Protein AF-A0A0F4YMT0-F1 (afdb_monomer_lite)

Foldseek 3Di:
DDDDDDDDDDPVVVVVVVVVVVVVVVVVVVVVVVVVCCVVCVPPPPPDDDDPPDDPPPDPDDDPDDDDDDDDDDDDPPPVPPPDDDDDPPLCLDLDPSNVVCLPPVLAPPQGAWAWAQDPPNPDGTFTKGFVLQLQSLVLVVVSVVLSVCVVVVVVVVVPDDDDPPPPPCPCVPSSNVSRVSSRVSVVSSSVPRQWIGGWDFDADPVGHTPDTDYNGDDGHDPDDHHYDDPDDGRQGPVNRPD

Secondary structure (DSSP, 8-state):
----------HHHHHHHHHHHHHHHHHHHHHHHHHHHHHHS-------SS--S-----S-----PPPP---------------------HHHH--SHHHHHHHHHHSS-TT-S-EEE--SSTTSPPEEEEEHHHHHHHHHHHHHHHHHHHHHHHHTTSSS-----S-TT-GGGSHHHHHHHHHHHHHHHHHT---BEEPPEEEE-TTS-EEEEE-SS------SPPBPP----TT-BHHHHH-

Structure (mmCIF, N/CA/C/O backbone):
data_AF-A0A0F4YMT0-F1
#
_entry.id   AF-A0A0F4YMT0-F1
#
loop_
_atom_site.group_PDB
_atom_site.id
_atom_site.type_symbol
_atom_site.label_atom_id
_atom_site.label_alt_id
_atom_site.label_comp_id
_atom_site.label_asym_id
_atom_site.label_entity_id
_atom_site.label_seq_id
_atom_site.pdbx_PDB_ins_code
_atom_site.Cartn_x
_atom_site.Cartn_y
_atom_site.Cartn_z
_atom_site.occupancy
_atom_site.B_iso_or_equ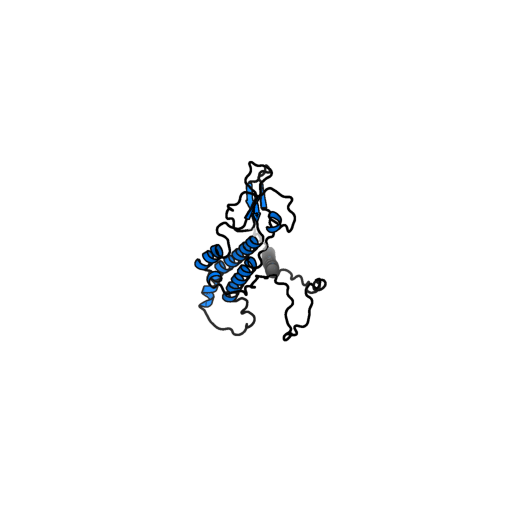iv
_atom_site.auth_seq_id
_atom_site.auth_comp_id
_atom_site.auth_asym_id
_atom_site.auth_atom_id
_atom_site.pdbx_PDB_model_num
ATOM 1 N N . MET A 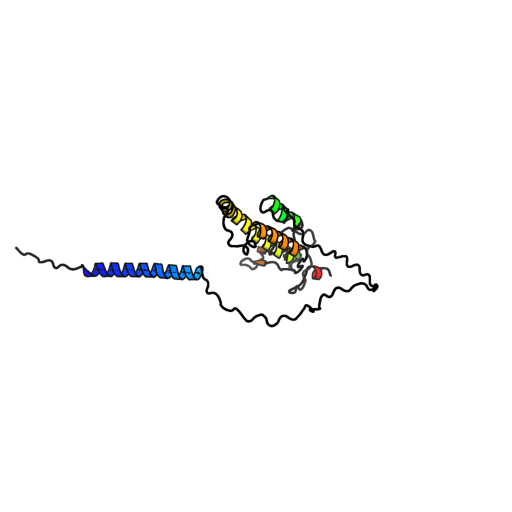1 1 ? -31.745 93.886 -8.194 1.00 42.41 1 MET A N 1
ATOM 2 C CA . MET A 1 1 ? -31.495 92.604 -7.500 1.00 42.41 1 MET A CA 1
ATOM 3 C C . MET A 1 1 ? -32.003 91.489 -8.396 1.00 42.41 1 MET A C 1
ATOM 5 O O . MET A 1 1 ? -33.195 91.445 -8.660 1.00 42.41 1 MET A O 1
ATOM 9 N N . VAL A 1 2 ? -31.100 90.682 -8.952 1.00 37.06 2 VAL A N 1
ATOM 10 C CA . VAL A 1 2 ? -31.424 89.566 -9.853 1.00 37.06 2 VAL A CA 1
ATOM 11 C C . VAL A 1 2 ? -31.508 88.307 -8.996 1.00 37.06 2 VAL A C 1
ATOM 13 O O . VAL A 1 2 ? -30.495 87.894 -8.442 1.00 37.06 2 VAL A O 1
ATOM 16 N N . ASN A 1 3 ? -32.699 87.723 -8.854 1.00 40.69 3 ASN A N 1
ATOM 17 C CA . ASN A 1 3 ? -32.876 86.442 -8.172 1.00 40.69 3 ASN A CA 1
ATOM 18 C C . ASN A 1 3 ? -32.934 85.322 -9.212 1.00 40.69 3 ASN A C 1
ATOM 20 O O . ASN A 1 3 ? -33.858 85.244 -10.018 1.00 40.69 3 ASN A O 1
ATOM 24 N N . PHE A 1 4 ? -31.907 84.476 -9.187 1.00 43.09 4 PHE A N 1
ATOM 25 C CA . PHE A 1 4 ? -31.783 83.270 -9.994 1.00 43.09 4 PHE A CA 1
ATOM 26 C C . PHE A 1 4 ? -32.723 82.193 -9.434 1.00 43.09 4 PHE A C 1
ATOM 28 O O . PHE A 1 4 ? -32.570 81.758 -8.292 1.00 43.09 4 PHE A O 1
ATOM 35 N N . VAL A 1 5 ? -33.695 81.755 -10.234 1.00 50.12 5 VAL A N 1
ATOM 36 C CA . VAL A 1 5 ? -34.516 80.575 -9.939 1.00 50.12 5 VAL A CA 1
ATOM 37 C C . VAL A 1 5 ? -33.665 79.335 -10.210 1.00 50.12 5 VAL A C 1
ATOM 39 O O . VAL A 1 5 ? -33.200 79.133 -11.330 1.00 50.12 5 VAL A O 1
ATOM 42 N N . ARG A 1 6 ? -33.436 78.504 -9.188 1.00 49.12 6 ARG A N 1
ATOM 43 C CA . ARG A 1 6 ? -32.741 77.218 -9.324 1.00 49.12 6 ARG A CA 1
ATOM 44 C C . ARG A 1 6 ? -33.780 76.105 -9.455 1.00 49.12 6 ARG A C 1
ATOM 46 O O . ARG A 1 6 ? -34.519 75.837 -8.514 1.00 49.12 6 ARG A O 1
ATOM 53 N N . SER A 1 7 ? -33.846 75.478 -10.627 1.00 54.69 7 SER A N 1
ATOM 54 C CA . SER A 1 7 ? -34.676 74.295 -10.886 1.00 54.69 7 SER A CA 1
ATOM 55 C C . SER A 1 7 ? -34.172 73.077 -10.093 1.00 54.69 7 SER A C 1
ATOM 57 O O . SER A 1 7 ? -32.957 72.867 -10.035 1.00 54.69 7 SER A O 1
ATOM 59 N N . PRO A 1 8 ? -35.053 72.234 -9.523 1.00 49.94 8 PRO A N 1
ATOM 60 C CA . PRO A 1 8 ? -34.644 70.971 -8.925 1.00 49.94 8 PRO A CA 1
ATOM 61 C C . PRO A 1 8 ? -34.479 69.907 -10.019 1.00 49.94 8 PRO A C 1
ATOM 63 O O . PRO A 1 8 ? -35.449 69.362 -10.537 1.00 49.94 8 PRO A O 1
ATOM 66 N N . ALA A 1 9 ? -33.231 69.597 -10.364 1.00 53.88 9 ALA A N 1
ATOM 67 C CA . ALA A 1 9 ? -32.868 68.366 -11.058 1.00 53.88 9 ALA A CA 1
ATOM 68 C C . ALA A 1 9 ? -32.304 67.369 -10.030 1.00 53.88 9 ALA A C 1
ATOM 70 O O . ALA A 1 9 ? -31.501 67.783 -9.196 1.00 53.88 9 ALA A O 1
ATOM 71 N N . SER A 1 10 ? -32.705 66.086 -10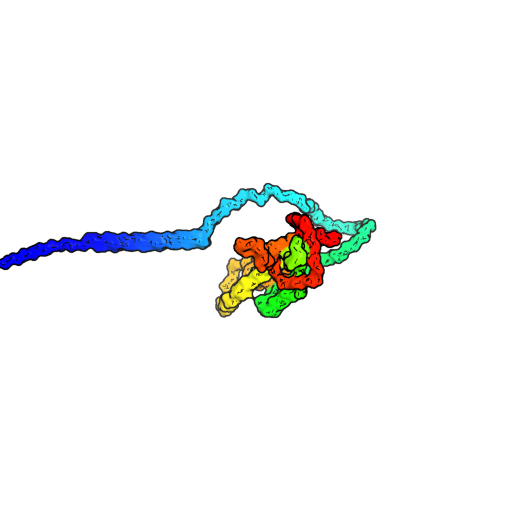.116 1.00 57.84 10 SER A N 1
ATOM 72 C CA . SER A 1 10 ? -31.949 64.866 -9.706 1.00 57.84 10 SER A CA 1
ATOM 73 C C . SER A 1 10 ? -32.645 63.789 -8.841 1.00 57.84 10 SER A C 1
ATOM 75 O O . SER A 1 10 ? -31.966 62.867 -8.400 1.00 57.84 10 SER A O 1
ATOM 77 N N . SER A 1 11 ? -33.971 63.768 -8.649 1.00 57.66 11 SER A N 1
ATOM 78 C CA . SER A 1 11 ? -34.599 62.662 -7.881 1.00 57.66 11 SER A CA 1
ATOM 79 C C . SER A 1 11 ? -34.723 61.332 -8.648 1.00 57.66 11 SER A C 1
ATOM 81 O O . SER A 1 11 ? -34.723 60.272 -8.029 1.00 57.66 11 SER A O 1
ATOM 83 N N . ALA A 1 12 ? -34.786 61.359 -9.984 1.00 55.91 12 ALA A N 1
ATOM 84 C CA . ALA A 1 12 ? -34.994 60.152 -10.792 1.00 55.91 12 ALA A CA 1
ATOM 85 C C . ALA A 1 12 ? -33.738 59.272 -10.933 1.00 55.91 12 ALA A C 1
ATOM 87 O O . ALA A 1 12 ? -33.854 58.059 -11.017 1.00 55.91 12 ALA A O 1
ATOM 88 N N . SER A 1 13 ? -32.532 59.848 -10.924 1.00 57.81 13 SER A N 1
ATOM 89 C CA . SER A 1 13 ? -31.294 59.065 -11.105 1.00 57.81 13 SER A CA 1
ATOM 90 C C . SER A 1 13 ? -31.016 58.138 -9.910 1.00 57.81 13 SER A C 1
ATOM 92 O O . SER A 1 13 ? -30.545 57.013 -10.065 1.00 57.81 13 SER A O 1
ATOM 94 N N . CYS A 1 14 ? -31.380 58.577 -8.701 1.00 56.28 14 CYS A N 1
ATOM 95 C CA . CYS A 1 14 ? -31.091 57.858 -7.461 1.00 56.28 14 CYS A CA 1
ATOM 96 C C . CYS A 1 14 ? -31.918 56.564 -7.309 1.00 56.28 14 CYS A C 1
ATOM 98 O O . CYS A 1 14 ? -31.420 55.558 -6.809 1.00 56.28 14 CYS A O 1
ATOM 100 N N . THR A 1 15 ? -33.162 56.544 -7.799 1.00 62.91 15 THR A N 1
ATOM 101 C CA . THR A 1 15 ? -34.034 55.361 -7.713 1.00 62.91 15 THR A CA 1
ATOM 102 C C . THR A 1 15 ? -33.633 54.265 -8.702 1.00 62.91 15 THR A C 1
ATOM 104 O O . THR A 1 15 ? -33.678 53.087 -8.355 1.00 62.91 15 THR A O 1
ATOM 107 N N . TRP A 1 16 ? -33.166 54.633 -9.898 1.00 69.75 16 TRP A N 1
ATOM 108 C CA . TRP A 1 16 ? -32.671 53.678 -10.896 1.00 69.75 16 TRP A CA 1
ATOM 109 C C . TRP A 1 16 ? -31.390 52.974 -10.449 1.00 69.75 16 TRP A C 1
ATOM 111 O O . TRP A 1 16 ? -31.270 51.763 -10.622 1.00 69.75 16 TRP A O 1
ATOM 121 N N . HIS A 1 17 ? -30.462 53.692 -9.812 1.00 72.75 17 HIS A N 1
ATOM 122 C CA . HIS A 1 17 ? -29.254 53.070 -9.267 1.00 72.75 17 HIS A CA 1
ATOM 123 C C . HIS A 1 17 ? -29.566 52.077 -8.141 1.00 72.75 17 HIS A C 1
ATOM 125 O O . HIS A 1 17 ? -29.009 50.982 -8.132 1.00 72.75 17 HIS A O 1
ATOM 131 N N . LEU A 1 18 ? -30.500 52.403 -7.241 1.00 73.56 18 LEU A N 1
ATOM 132 C CA . LEU A 1 18 ? -30.914 51.490 -6.169 1.00 73.56 18 LEU A CA 1
ATOM 133 C C . LEU A 1 18 ? -31.605 50.229 -6.712 1.00 73.56 18 LEU A C 1
ATOM 135 O O . LEU A 1 18 ? -31.327 49.127 -6.240 1.00 73.56 18 LEU A O 1
ATOM 139 N N . LEU A 1 19 ? -32.445 50.369 -7.742 1.00 76.06 19 LEU A N 1
ATOM 140 C CA . LEU A 1 19 ? -33.078 49.229 -8.406 1.00 76.06 19 LEU A CA 1
ATOM 141 C C . LEU A 1 19 ? -32.047 48.326 -9.092 1.00 76.06 19 LEU A C 1
ATOM 143 O O . LEU A 1 19 ? -32.076 47.115 -8.883 1.00 76.06 19 LEU A O 1
ATOM 147 N N . LEU A 1 20 ? -31.098 48.892 -9.840 1.00 79.94 20 LEU A N 1
ATOM 148 C CA . LEU A 1 20 ? -30.058 48.112 -10.520 1.00 79.94 20 LEU A CA 1
ATOM 149 C C . LEU A 1 20 ? -29.144 47.373 -9.534 1.00 79.94 20 LEU A C 1
ATOM 151 O O . LEU A 1 20 ? -28.824 46.208 -9.761 1.00 79.94 20 LEU A O 1
ATOM 155 N N . VAL A 1 21 ? -28.778 48.008 -8.417 1.00 83.25 21 VAL A N 1
ATOM 156 C CA . VAL A 1 21 ? -27.992 47.358 -7.356 1.00 83.25 21 VAL A CA 1
ATOM 157 C C . VAL A 1 21 ? -28.789 46.229 -6.700 1.00 83.25 21 VAL A C 1
ATOM 159 O O . VAL A 1 21 ? -28.241 45.150 -6.481 1.00 83.25 21 VAL A O 1
ATOM 162 N N . SER A 1 22 ? -30.087 46.430 -6.445 1.00 85.81 22 SER A N 1
ATOM 163 C CA . SER A 1 22 ? -30.943 45.390 -5.860 1.00 85.81 22 SER A CA 1
ATOM 164 C C . SER A 1 22 ? -31.098 44.173 -6.778 1.00 85.81 22 SER A C 1
ATOM 166 O O . SER A 1 22 ? -30.954 43.039 -6.328 1.00 85.81 22 SER A O 1
ATOM 168 N N . ILE A 1 23 ? -31.303 44.399 -8.080 1.00 90.88 23 ILE A N 1
ATOM 169 C CA . ILE A 1 23 ? -31.431 43.334 -9.078 1.00 90.88 23 ILE A CA 1
ATOM 170 C C . ILE A 1 23 ? -30.097 42.597 -9.224 1.00 90.88 23 ILE A C 1
ATOM 172 O O . ILE A 1 23 ? -30.079 41.369 -9.240 1.00 90.88 23 ILE A O 1
ATOM 176 N N . GLY A 1 24 ? -28.976 43.326 -9.258 1.00 90.00 24 GLY A N 1
ATOM 177 C CA . GLY A 1 24 ? -27.639 42.735 -9.297 1.00 90.00 24 GLY A CA 1
ATOM 178 C C . GLY A 1 24 ? -27.357 41.838 -8.089 1.00 90.00 24 GLY A C 1
ATOM 179 O O . GLY A 1 24 ? -26.895 40.713 -8.260 1.00 90.00 24 GLY A O 1
ATOM 180 N N . ALA A 1 25 ? -27.702 42.287 -6.879 1.00 91.06 25 ALA A N 1
ATOM 181 C CA . ALA A 1 25 ? -27.543 41.491 -5.663 1.00 91.06 25 ALA A CA 1
ATOM 182 C C . ALA A 1 25 ? -28.407 40.219 -5.683 1.00 91.06 25 ALA A C 1
ATOM 184 O O . ALA A 1 25 ? -27.923 39.144 -5.332 1.00 91.06 25 ALA A O 1
ATOM 185 N N . ILE A 1 26 ? -29.658 40.315 -6.149 1.00 93.50 26 ILE A N 1
ATOM 186 C CA . ILE A 1 26 ? -30.556 39.158 -6.278 1.00 93.50 26 ILE A CA 1
ATOM 187 C C . ILE A 1 26 ? -30.003 38.151 -7.293 1.00 93.50 26 ILE A C 1
ATOM 189 O O . ILE A 1 26 ? -29.984 36.958 -7.008 1.00 93.50 26 ILE A O 1
ATOM 193 N N . LEU A 1 27 ? -29.508 38.608 -8.447 1.00 93.06 27 LEU A N 1
ATOM 194 C CA . LEU A 1 27 ? -28.919 37.722 -9.455 1.00 93.06 27 LEU A CA 1
ATOM 195 C C . LEU A 1 27 ? -27.682 36.995 -8.920 1.00 93.06 27 LEU A C 1
ATOM 197 O O . LEU A 1 27 ? -27.545 35.792 -9.136 1.00 93.06 27 LEU A O 1
ATOM 201 N N . ILE A 1 28 ? -26.819 37.685 -8.169 1.00 94.12 28 ILE A N 1
ATOM 202 C CA . ILE A 1 28 ? -25.657 37.057 -7.529 1.00 94.12 28 ILE A CA 1
ATOM 203 C C . ILE A 1 28 ? -26.117 35.954 -6.570 1.00 94.12 28 ILE A C 1
ATOM 205 O O . ILE A 1 28 ? -25.648 34.830 -6.688 1.00 94.12 28 ILE A O 1
ATOM 209 N N . VAL A 1 29 ? -27.084 36.229 -5.690 1.00 94.81 29 VAL A N 1
ATOM 210 C CA . VAL A 1 29 ? -27.608 35.227 -4.745 1.00 94.81 29 VAL A CA 1
ATOM 211 C C . VAL A 1 29 ? -28.258 34.039 -5.464 1.00 94.81 29 VAL A C 1
ATOM 213 O O . VAL A 1 29 ? -28.031 32.893 -5.091 1.00 94.81 29 VAL A O 1
ATOM 216 N N . VAL A 1 30 ? -29.041 34.274 -6.518 1.00 94.00 30 VAL A N 1
ATOM 217 C CA . VAL A 1 30 ? -29.685 33.186 -7.273 1.00 94.00 30 VAL A CA 1
ATOM 218 C C . VAL A 1 30 ? -28.647 32.319 -7.985 1.00 94.00 30 VAL A C 1
ATOM 220 O O . VAL A 1 30 ? -28.748 31.095 -7.954 1.00 94.00 30 VAL A O 1
ATOM 223 N N . THR A 1 31 ? -27.626 32.929 -8.591 1.00 92.00 31 THR A N 1
ATOM 224 C CA . THR A 1 31 ? -26.559 32.177 -9.271 1.00 92.00 31 THR A CA 1
ATOM 225 C C . THR A 1 31 ? -25.679 31.398 -8.300 1.00 92.00 31 THR A C 1
ATOM 227 O O . THR A 1 31 ? -25.327 30.260 -8.599 1.00 92.00 31 THR A O 1
ATOM 230 N N . THR A 1 32 ? -25.362 31.942 -7.120 1.00 92.88 32 THR A N 1
ATOM 231 C CA . THR A 1 32 ? -24.608 31.195 -6.105 1.00 92.88 32 THR A CA 1
ATOM 232 C C . THR A 1 32 ? -25.417 30.033 -5.542 1.00 92.88 32 THR A C 1
ATOM 234 O O . THR A 1 32 ? -24.853 28.959 -5.352 1.00 92.88 32 THR A O 1
ATOM 237 N N . ILE A 1 33 ? -26.730 30.202 -5.345 1.00 92.50 33 ILE A N 1
ATOM 238 C CA . ILE A 1 33 ? -27.626 29.107 -4.951 1.00 92.50 33 ILE A CA 1
ATOM 239 C C . ILE A 1 33 ? -27.684 28.030 -6.044 1.00 92.50 33 ILE A C 1
ATOM 241 O O . ILE A 1 33 ? -27.526 26.859 -5.720 1.00 92.50 33 ILE A O 1
ATOM 245 N N . ASP A 1 34 ? -27.854 28.388 -7.322 1.00 87.06 34 ASP A N 1
ATOM 246 C CA . ASP A 1 34 ? -27.882 27.411 -8.427 1.00 87.06 34 ASP A CA 1
ATOM 247 C C . ASP A 1 34 ? -26.565 26.624 -8.525 1.00 87.06 34 ASP A C 1
ATOM 249 O O . ASP A 1 34 ? -26.579 25.399 -8.627 1.00 87.06 34 ASP A O 1
ATOM 253 N N . ILE A 1 35 ? -25.418 27.302 -8.410 1.00 87.06 35 ILE A N 1
ATOM 254 C CA . ILE A 1 35 ? -24.100 26.649 -8.386 1.00 87.06 35 ILE A CA 1
ATOM 255 C C . ILE A 1 35 ? -23.984 25.712 -7.178 1.00 87.06 35 ILE A C 1
ATOM 257 O O . ILE A 1 35 ? -23.568 24.567 -7.334 1.00 87.06 35 ILE A O 1
ATOM 261 N N . TYR A 1 36 ? -24.380 26.164 -5.987 1.00 88.00 36 TYR A N 1
ATOM 262 C CA . TYR A 1 36 ? -24.323 25.355 -4.769 1.00 88.00 36 TYR A CA 1
ATOM 263 C C . TYR A 1 36 ? -25.217 24.111 -4.868 1.00 88.00 36 TYR A C 1
ATOM 265 O O . TYR A 1 36 ? -24.788 23.011 -4.524 1.00 88.00 36 TYR A O 1
ATOM 273 N N . LEU A 1 37 ? -26.426 24.257 -5.419 1.00 82.81 37 LEU A N 1
ATOM 274 C CA . LEU A 1 37 ? -27.341 23.144 -5.661 1.00 82.81 37 LEU A CA 1
ATOM 275 C C . LEU A 1 37 ? -26.795 22.167 -6.706 1.00 82.81 37 LEU A C 1
ATOM 277 O O . LEU A 1 37 ? -26.943 20.970 -6.514 1.00 82.81 37 LEU A O 1
ATOM 281 N N . ARG A 1 38 ? -26.110 22.625 -7.760 1.00 79.00 38 ARG A N 1
ATOM 282 C CA . ARG A 1 38 ? -25.453 21.726 -8.732 1.00 79.00 38 ARG A CA 1
ATOM 283 C C . ARG A 1 38 ? -24.251 20.982 -8.152 1.00 79.00 38 ARG A C 1
ATOM 285 O O . ARG A 1 38 ? -23.970 19.869 -8.581 1.00 79.00 38 ARG A O 1
ATOM 292 N N . VAL A 1 39 ? -23.538 21.588 -7.203 1.00 78.62 39 VAL A N 1
ATOM 293 C CA . VAL A 1 39 ? -22.402 20.951 -6.516 1.00 78.62 39 VAL A CA 1
ATOM 294 C C . VAL A 1 39 ? -22.886 19.910 -5.504 1.00 78.62 39 VAL A C 1
ATOM 296 O O . VAL A 1 39 ? -22.308 18.831 -5.422 1.00 78.62 39 VAL A O 1
ATOM 299 N N . LEU A 1 40 ? -23.958 20.200 -4.758 1.00 75.50 40 LEU A N 1
ATOM 300 C CA . LEU A 1 40 ? -24.531 19.261 -3.785 1.00 75.50 40 LEU A CA 1
ATOM 301 C C . LEU A 1 40 ? -25.469 18.217 -4.402 1.00 75.50 40 LEU A C 1
ATOM 303 O O . LEU A 1 40 ? -25.669 17.150 -3.831 1.00 75.50 40 LEU A O 1
ATOM 307 N N . SER A 1 41 ? -26.079 18.527 -5.541 1.00 62.44 41 SER A N 1
ATOM 308 C CA . SER A 1 41 ? -26.907 17.621 -6.333 1.00 62.44 41 SER A CA 1
ATOM 309 C C . SER A 1 41 ? -26.316 17.542 -7.736 1.00 62.44 41 SER A C 1
ATOM 311 O O . SER A 1 41 ? -26.817 18.210 -8.649 1.00 62.44 41 SER A O 1
ATOM 313 N N . PRO A 1 42 ? -25.249 16.744 -7.939 1.00 61.25 42 PRO A N 1
ATOM 314 C CA . PRO A 1 42 ? -24.876 16.361 -9.291 1.00 61.25 42 PRO A CA 1
ATOM 315 C C . PRO A 1 42 ? -26.131 15.799 -9.977 1.00 61.25 42 PRO A C 1
ATOM 317 O O . PRO A 1 42 ? -26.901 15.084 -9.323 1.00 61.25 42 PRO A O 1
ATOM 320 N N . PRO A 1 43 ? -26.402 16.145 -11.250 1.00 54.59 43 PRO A N 1
ATOM 321 C CA . PRO A 1 43 ? -27.533 15.579 -11.962 1.00 54.59 43 PRO A CA 1
ATOM 322 C C . PRO A 1 43 ? -27.413 14.063 -11.879 1.00 54.59 43 PRO A C 1
ATOM 324 O O . PRO A 1 43 ? -26.470 13.475 -12.405 1.00 54.59 43 PRO A O 1
ATOM 327 N N . GLY A 1 44 ? -28.351 13.448 -11.158 1.00 46.66 44 GLY A N 1
ATOM 328 C CA . GLY A 1 44 ? -28.495 12.010 -11.144 1.00 46.66 44 GLY A CA 1
ATOM 329 C C . GLY A 1 44 ? -28.708 11.574 -12.582 1.00 46.66 44 GLY A C 1
ATOM 330 O O . GLY A 1 44 ? -29.765 11.838 -13.162 1.00 46.66 44 GLY A O 1
ATOM 331 N N . GLU A 1 45 ? -27.696 10.931 -13.161 1.00 38.69 45 GLU A N 1
ATOM 332 C CA . GLU A 1 45 ? -27.884 10.068 -14.313 1.00 38.69 45 GLU A CA 1
ATOM 333 C C . GLU A 1 45 ? -28.880 8.992 -13.892 1.00 38.69 45 GLU A C 1
ATOM 335 O O . GLU A 1 45 ? -28.562 7.962 -13.300 1.00 38.69 45 GLU A O 1
ATOM 340 N N . SER A 1 46 ? -30.139 9.277 -14.191 1.00 47.84 46 SER A N 1
ATOM 341 C CA . SER A 1 46 ? -31.214 8.310 -14.266 1.00 47.84 46 SER A CA 1
ATOM 342 C C . SER A 1 46 ? -30.974 7.438 -15.496 1.00 47.84 46 SER A C 1
ATOM 344 O O . SER A 1 46 ? -31.668 7.532 -16.496 1.00 47.84 46 SER A O 1
ATOM 346 N N . ASN A 1 47 ? -29.968 6.574 -15.395 1.00 38.69 47 ASN A N 1
ATOM 347 C CA . ASN A 1 47 ? -29.802 5.394 -16.231 1.00 38.69 47 ASN A CA 1
ATOM 348 C C . ASN A 1 47 ? -29.769 4.167 -15.316 1.00 38.69 47 ASN A C 1
ATOM 350 O O . ASN A 1 47 ? -28.798 3.416 -15.262 1.00 38.69 47 ASN A O 1
ATOM 354 N N . SER A 1 48 ? -30.848 3.957 -14.565 1.00 42.09 48 SER A N 1
ATOM 355 C CA . SER A 1 48 ? -31.153 2.620 -14.076 1.00 42.09 48 SER A CA 1
ATOM 356 C C . SER A 1 48 ? -31.863 1.849 -15.192 1.00 42.09 48 SER A C 1
ATOM 358 O O . SER A 1 48 ? -32.752 2.367 -15.861 1.00 42.09 48 SER A O 1
ATOM 360 N N . ILE A 1 49 ? -31.483 0.574 -15.330 1.00 43.97 49 ILE A N 1
ATOM 361 C CA . ILE A 1 49 ? -32.073 -0.458 -16.201 1.00 43.97 49 ILE A CA 1
ATOM 362 C C . ILE A 1 49 ? -31.504 -0.496 -17.634 1.00 43.97 49 ILE A C 1
ATOM 364 O O . ILE A 1 49 ? -32.174 -0.112 -18.582 1.00 43.97 49 ILE A O 1
ATOM 368 N N . ALA A 1 50 ? -30.304 -1.075 -17.800 1.00 38.34 50 ALA A N 1
ATOM 369 C CA . ALA A 1 50 ? -30.011 -2.052 -18.870 1.00 38.34 50 ALA A CA 1
ATOM 370 C C . ALA A 1 50 ? -28.575 -2.626 -18.808 1.00 38.34 50 ALA A C 1
ATOM 372 O O . ALA A 1 50 ? -27.886 -2.643 -19.817 1.00 38.34 50 ALA A O 1
ATOM 373 N N . MET A 1 51 ? -28.112 -3.161 -17.671 1.00 40.06 51 MET A N 1
ATOM 374 C CA . MET A 1 51 ? -26.949 -4.074 -17.657 1.00 40.06 51 MET A CA 1
ATOM 375 C C . MET A 1 51 ? -27.154 -5.229 -16.670 1.00 40.06 51 MET A C 1
ATOM 377 O O . MET A 1 51 ? -26.379 -5.457 -15.756 1.00 40.06 51 MET A O 1
ATOM 381 N N . ALA A 1 52 ? -28.234 -5.984 -16.876 1.00 37.41 52 ALA A N 1
ATOM 382 C CA . ALA A 1 52 ? -28.432 -7.312 -16.281 1.00 37.41 52 ALA A CA 1
ATOM 383 C C . ALA A 1 52 ? -28.694 -8.365 -17.370 1.00 37.41 52 ALA A C 1
ATOM 385 O O . ALA A 1 52 ? -29.485 -9.293 -17.209 1.00 37.41 52 ALA A O 1
ATOM 386 N N . LYS A 1 53 ? -28.063 -8.199 -18.535 1.00 42.88 53 LYS A N 1
ATOM 387 C CA . LYS A 1 53 ? -28.152 -9.168 -19.625 1.00 42.88 53 LYS A CA 1
ATOM 388 C C . LYS A 1 53 ? -26.821 -9.213 -20.351 1.00 42.88 53 LYS A C 1
ATOM 390 O O . LYS A 1 53 ? -26.629 -8.512 -21.335 1.00 42.88 53 LYS A O 1
ATOM 395 N N . THR A 1 54 ? -25.885 -9.960 -19.769 1.00 41.75 54 THR A N 1
ATOM 396 C CA . THR A 1 54 ? -24.999 -10.961 -20.401 1.00 41.75 54 THR A CA 1
ATOM 397 C C . THR A 1 54 ? -23.840 -11.229 -19.435 1.00 41.75 54 THR A C 1
ATOM 399 O O . THR A 1 54 ? -22.714 -10.810 -19.661 1.00 41.75 54 THR A O 1
ATOM 402 N N . MET A 1 55 ? -24.122 -11.910 -18.321 1.00 36.94 55 MET A N 1
ATOM 403 C CA . MET A 1 55 ? -23.083 -12.665 -17.619 1.00 36.94 55 MET A CA 1
ATOM 404 C C . MET A 1 55 ? -23.129 -14.099 -18.158 1.00 36.94 55 MET A C 1
ATOM 406 O O . MET A 1 55 ? -24.218 -14.688 -18.179 1.00 36.94 55 MET A O 1
ATOM 410 N N . PRO A 1 56 ? -22.010 -14.680 -18.621 1.00 37.69 56 PRO A N 1
ATOM 411 C CA . PRO A 1 56 ? -21.960 -16.112 -18.859 1.00 37.69 56 PRO A CA 1
ATOM 412 C C . PRO A 1 56 ? -22.202 -16.819 -17.521 1.00 37.69 56 PRO A C 1
ATOM 414 O O . PRO A 1 56 ? -21.593 -16.489 -16.505 1.00 37.69 56 PRO A O 1
ATOM 417 N N . LYS A 1 57 ? -23.147 -17.763 -17.509 1.00 40.50 57 LYS A N 1
ATOM 418 C CA . LYS A 1 57 ? -23.429 -18.625 -16.358 1.00 40.50 57 LYS A CA 1
ATOM 419 C C . LYS A 1 57 ? -22.164 -19.417 -16.016 1.00 40.50 57 LYS A C 1
ATOM 421 O O . LYS A 1 57 ? -21.925 -20.448 -16.634 1.00 40.50 57 LYS A O 1
ATOM 426 N N . LEU A 1 58 ? -21.379 -18.952 -15.047 1.00 40.03 58 LEU A N 1
ATOM 427 C CA . LEU A 1 58 ? -20.219 -19.694 -14.542 1.00 40.03 58 LEU A CA 1
ATOM 428 C C . LEU A 1 58 ? -20.527 -20.539 -13.295 1.00 40.03 58 LEU A C 1
ATOM 430 O O . LEU A 1 58 ? -19.624 -21.132 -12.722 1.00 40.03 58 LEU A O 1
ATOM 434 N N . PHE A 1 59 ? -21.799 -20.646 -12.900 1.00 39.28 59 PHE A N 1
ATOM 435 C CA . PHE A 1 59 ? -22.221 -21.503 -11.794 1.00 39.28 59 PHE A CA 1
ATOM 436 C C . PHE A 1 59 ? -23.379 -22.408 -12.237 1.00 39.28 59 PHE A C 1
ATOM 438 O O . PHE A 1 59 ? -24.481 -21.902 -12.492 1.00 39.28 59 PHE A O 1
ATOM 445 N N . PRO A 1 60 ? -23.179 -23.734 -12.363 1.00 35.31 60 PRO A N 1
ATOM 446 C CA . PRO A 1 60 ? -24.292 -24.653 -12.522 1.00 35.31 60 PRO A CA 1
ATOM 447 C C . PRO A 1 60 ? -25.120 -24.654 -11.231 1.00 35.31 60 PRO A C 1
ATOM 449 O O . PRO A 1 60 ? -24.666 -25.058 -10.165 1.00 35.31 60 PRO A O 1
ATOM 452 N N . SER A 1 61 ? -26.356 -24.176 -11.341 1.00 39.22 61 SER A N 1
ATOM 453 C CA . SER A 1 61 ? -27.381 -24.246 -10.301 1.00 39.22 61 SER A CA 1
ATOM 454 C C . SER A 1 61 ? -27.942 -25.670 -10.279 1.00 39.22 61 SER A C 1
ATOM 456 O O . SER A 1 61 ? -28.914 -25.981 -10.964 1.00 39.22 61 SER A O 1
ATOM 458 N N . GLY A 1 62 ? -27.280 -26.558 -9.541 1.00 37.12 62 GLY A N 1
ATOM 459 C CA . GLY A 1 62 ? -27.841 -27.849 -9.149 1.00 37.12 62 GLY A CA 1
ATOM 460 C C . GLY A 1 62 ? -28.624 -27.719 -7.835 1.00 37.12 62 GLY A C 1
ATOM 461 O O . GLY A 1 62 ? -28.255 -26.900 -6.992 1.00 37.12 62 GLY A O 1
ATOM 462 N N . PRO A 1 63 ? -29.705 -28.488 -7.626 1.00 37.25 63 PRO A N 1
ATOM 463 C CA . PRO A 1 63 ? -30.381 -28.532 -6.336 1.00 37.25 63 PRO A CA 1
ATOM 464 C C . PRO A 1 63 ? -29.445 -29.146 -5.286 1.00 37.25 63 PRO A C 1
ATOM 466 O O . PRO A 1 63 ? -28.956 -30.261 -5.461 1.00 37.25 63 PRO A O 1
ATOM 469 N N . HIS A 1 64 ? -29.217 -28.438 -4.177 1.00 34.94 64 HIS A N 1
ATOM 470 C CA . HIS A 1 64 ? -28.583 -29.004 -2.985 1.00 34.94 64 HIS A CA 1
ATOM 471 C C . HIS A 1 64 ? -29.544 -29.999 -2.318 1.00 34.94 64 HIS A C 1
ATOM 473 O O . HIS A 1 64 ? -30.222 -29.694 -1.341 1.00 34.94 64 HIS A O 1
ATOM 479 N N . SER A 1 65 ? -29.623 -31.203 -2.872 1.00 34.59 65 SER A N 1
ATOM 480 C CA . SER A 1 65 ? -30.075 -32.393 -2.157 1.00 34.59 65 SER A CA 1
ATOM 481 C C . SER A 1 65 ? -28.863 -33.026 -1.482 1.00 34.59 65 SER A C 1
ATOM 483 O O . SER A 1 65 ? -27.922 -33.422 -2.164 1.00 34.59 65 SER A O 1
ATOM 485 N N . ILE A 1 66 ? -28.891 -33.101 -0.150 1.00 38.22 66 ILE A N 1
ATOM 486 C CA . ILE A 1 66 ? -27.936 -33.860 0.667 1.00 38.22 66 ILE A CA 1
ATOM 487 C C . ILE A 1 66 ? -28.042 -35.345 0.282 1.00 38.22 66 ILE A C 1
ATOM 489 O O . ILE A 1 66 ? -29.123 -35.914 0.459 1.00 38.22 66 ILE A O 1
ATOM 493 N N . PRO A 1 67 ? -26.973 -36.007 -0.197 1.00 35.56 67 PRO A N 1
ATOM 494 C CA . PRO A 1 67 ? -26.970 -37.453 -0.336 1.00 35.56 67 PRO A CA 1
ATOM 495 C C . PRO A 1 67 ? -26.475 -38.099 0.962 1.00 35.56 67 PRO A C 1
ATOM 497 O O . PRO A 1 67 ? -25.355 -37.872 1.416 1.00 35.56 67 PRO A O 1
ATOM 500 N N . HIS A 1 68 ? -27.337 -38.930 1.543 1.00 35.56 68 HIS A N 1
ATOM 501 C CA . HIS A 1 68 ? -26.952 -39.984 2.472 1.00 35.56 68 HIS A CA 1
ATOM 502 C C . HIS A 1 68 ? -26.006 -40.989 1.782 1.00 35.56 68 HIS A C 1
ATOM 504 O O . HIS A 1 68 ? -26.272 -41.399 0.658 1.00 35.56 68 HIS A O 1
ATOM 510 N N . HIS A 1 69 ? -24.953 -41.384 2.505 1.00 43.09 69 HIS A N 1
ATOM 511 C CA . HIS A 1 69 ? -24.132 -42.604 2.405 1.00 43.09 69 HIS A CA 1
ATOM 512 C C . HIS A 1 69 ? -24.052 -43.385 1.071 1.00 43.09 69 HIS A C 1
ATOM 514 O O . HIS A 1 69 ? -24.989 -44.079 0.684 1.00 43.09 69 HIS A O 1
ATOM 520 N N . GLY A 1 70 ? -22.838 -43.432 0.508 1.00 33.97 70 GLY A N 1
ATOM 521 C CA . GLY A 1 70 ? -22.332 -44.462 -0.410 1.00 33.97 70 GLY A CA 1
ATOM 522 C C . GLY A 1 70 ? -20.795 -44.397 -0.490 1.00 33.97 70 GLY A C 1
ATOM 523 O O . GLY A 1 70 ? -20.249 -43.305 -0.431 1.00 33.97 70 GLY A O 1
ATOM 524 N N . GLU A 1 71 ? -20.135 -45.557 -0.521 1.00 33.69 71 GLU A N 1
ATOM 525 C CA . GLU A 1 71 ? -18.686 -45.860 -0.378 1.00 33.69 71 GLU A CA 1
ATOM 526 C C . GLU A 1 71 ? -17.715 -45.244 -1.428 1.00 33.69 71 GLU A C 1
ATOM 528 O O . GLU A 1 71 ? -18.178 -44.548 -2.328 1.00 33.69 71 GLU A O 1
ATOM 533 N N . PRO A 1 72 ? -16.371 -45.414 -1.297 1.00 44.41 72 PRO A N 1
ATOM 534 C CA . PRO A 1 72 ? -15.389 -44.404 -1.666 1.00 44.41 72 PRO A CA 1
ATOM 535 C C . PRO A 1 72 ? -14.749 -44.658 -3.033 1.00 44.41 72 PRO A C 1
ATOM 537 O O . PRO A 1 72 ? -14.215 -45.737 -3.289 1.00 44.41 72 PRO A O 1
ATOM 540 N N . ASP A 1 73 ? -14.702 -43.615 -3.858 1.00 40.38 73 ASP A N 1
ATOM 541 C CA . ASP A 1 73 ? -13.831 -43.588 -5.026 1.00 40.38 73 ASP A CA 1
ATOM 542 C C . ASP A 1 73 ? -12.444 -43.055 -4.632 1.00 40.38 73 ASP A C 1
ATOM 544 O O . ASP A 1 73 ? -12.257 -41.926 -4.171 1.00 40.38 73 ASP A O 1
ATOM 548 N N . ASP A 1 74 ? -11.484 -43.960 -4.784 1.00 45.94 74 ASP A N 1
ATOM 549 C CA . ASP A 1 74 ? -10.048 -43.849 -4.587 1.00 45.94 74 ASP A CA 1
ATOM 550 C C . ASP A 1 74 ? -9.410 -42.930 -5.637 1.00 45.94 74 ASP A C 1
ATOM 552 O O . ASP A 1 74 ? -9.104 -43.372 -6.737 1.00 45.94 74 ASP A O 1
ATOM 556 N N . HIS A 1 75 ? -9.190 -41.661 -5.286 1.00 43.53 75 HIS A N 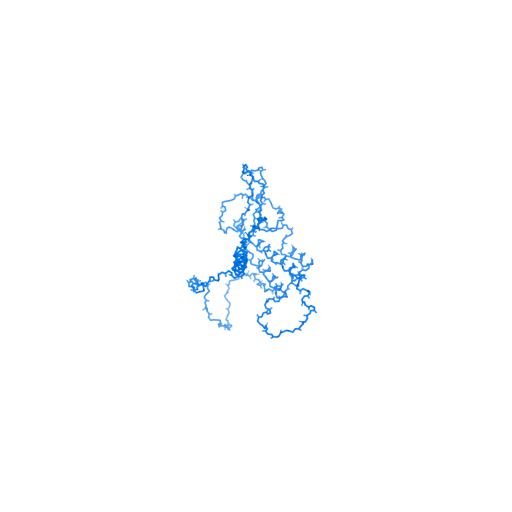1
ATOM 557 C CA . HIS A 1 75 ? -8.096 -40.841 -5.815 1.00 43.53 75 HIS A CA 1
ATOM 558 C C . HIS A 1 75 ? -7.676 -39.819 -4.753 1.00 43.53 75 HIS A C 1
ATOM 560 O O . HIS A 1 75 ? -8.143 -38.681 -4.712 1.00 43.53 75 HIS A O 1
ATOM 566 N N . SER A 1 76 ? -6.779 -40.240 -3.859 1.00 44.28 76 SER A N 1
ATOM 567 C CA . SER A 1 76 ? -6.157 -39.372 -2.861 1.00 44.28 76 SER A CA 1
ATOM 568 C C . SER A 1 76 ? -5.166 -38.402 -3.517 1.00 44.28 76 SER A C 1
ATOM 570 O O . SER A 1 76 ? -3.957 -38.639 -3.544 1.00 44.28 76 SER A O 1
ATOM 572 N N . GLN A 1 77 ? -5.661 -37.276 -4.015 1.00 48.75 77 GLN A N 1
ATOM 573 C CA . GLN A 1 77 ? -4.883 -36.046 -3.965 1.00 48.75 77 GLN A CA 1
ATOM 574 C C . GLN A 1 77 ? -5.336 -35.346 -2.692 1.00 48.75 77 GLN A C 1
ATOM 576 O O . GLN A 1 77 ? -6.484 -34.924 -2.583 1.00 48.75 77 GLN A O 1
ATOM 581 N N . SER A 1 78 ? -4.475 -35.345 -1.676 1.00 45.59 78 SER A N 1
ATOM 582 C CA . SER A 1 78 ? -4.736 -34.640 -0.428 1.00 45.59 78 SER A CA 1
ATOM 583 C C . SER A 1 78 ? -4.782 -33.146 -0.742 1.00 45.59 78 SER A C 1
ATOM 585 O O . SER A 1 78 ? -3.749 -32.474 -0.781 1.00 45.59 78 SER A O 1
ATOM 587 N N . ASP A 1 79 ? -5.976 -32.651 -1.048 1.00 52.44 79 ASP A N 1
ATOM 588 C CA . ASP A 1 79 ? -6.254 -31.230 -1.062 1.00 52.44 79 ASP A CA 1
ATOM 589 C C . ASP A 1 79 ? -6.154 -30.750 0.386 1.00 52.44 79 ASP A C 1
ATOM 591 O O . ASP A 1 79 ? -7.070 -30.878 1.197 1.00 52.44 79 ASP A O 1
ATOM 595 N N . ASN A 1 80 ? -4.953 -30.302 0.742 1.00 53.03 80 ASN A N 1
ATOM 596 C CA . ASN A 1 80 ? -4.618 -29.841 2.081 1.00 53.03 80 ASN A CA 1
ATOM 597 C C . ASN A 1 80 ? -5.163 -28.429 2.345 1.00 53.03 80 ASN A C 1
ATOM 599 O O . ASN A 1 80 ? -4.807 -27.828 3.363 1.00 53.03 80 ASN A O 1
ATOM 603 N N . THR A 1 81 ? -5.997 -27.867 1.460 1.00 56.81 81 THR A N 1
ATOM 604 C CA . THR A 1 81 ? -6.648 -26.586 1.728 1.00 56.81 81 THR A CA 1
ATOM 605 C C . THR A 1 81 ? -7.783 -26.767 2.732 1.00 56.81 81 THR A C 1
ATOM 607 O O . THR A 1 81 ? -8.960 -26.921 2.417 1.00 56.81 81 THR A O 1
ATOM 610 N N . VAL A 1 82 ? -7.428 -26.706 4.016 1.00 60.34 82 VAL A N 1
ATOM 611 C CA . VAL A 1 82 ? -8.404 -26.404 5.064 1.00 60.34 82 VAL A CA 1
ATOM 612 C C . VAL A 1 82 ? -8.856 -24.966 4.831 1.00 60.34 82 VAL A C 1
ATOM 614 O O . VAL A 1 82 ? -8.153 -24.028 5.204 1.00 60.34 82 VAL A O 1
ATOM 617 N N . GLY A 1 83 ? -10.010 -24.787 4.185 1.00 59.78 83 GLY A N 1
ATOM 618 C CA . GLY A 1 83 ? -10.608 -23.470 3.992 1.00 59.78 83 GLY A CA 1
ATOM 619 C C . GLY A 1 83 ? -10.727 -22.755 5.336 1.00 59.78 83 GLY A C 1
ATOM 620 O O . GLY A 1 83 ? -11.468 -23.189 6.221 1.00 59.78 83 GLY A O 1
ATOM 621 N N . SER A 1 84 ? -9.968 -21.677 5.529 1.00 61.66 84 SER A N 1
ATOM 622 C CA . SER A 1 84 ? -10.077 -20.889 6.748 1.00 61.66 84 SER A CA 1
ATOM 623 C C . SER A 1 84 ? -11.315 -20.011 6.644 1.00 61.66 84 SER A C 1
ATOM 625 O O . SER A 1 84 ? -11.346 -19.055 5.871 1.00 61.66 84 SER A O 1
ATOM 627 N N . VAL A 1 85 ? -12.338 -20.320 7.438 1.00 70.00 85 VAL A N 1
ATOM 628 C CA . VAL A 1 85 ? -13.440 -19.381 7.664 1.00 70.00 85 VAL A CA 1
ATOM 629 C C . VAL A 1 85 ? -12.858 -18.121 8.304 1.00 70.00 85 VAL A C 1
ATOM 631 O O . VAL A 1 85 ? -11.960 -18.216 9.147 1.00 70.00 85 VAL A O 1
ATOM 634 N N . PHE A 1 86 ? -13.363 -16.960 7.888 1.00 80.81 86 PHE A N 1
ATOM 635 C CA . PHE A 1 86 ? -13.031 -15.675 8.492 1.00 80.81 86 PHE A CA 1
ATOM 636 C C . PHE A 1 86 ? -13.080 -15.752 10.024 1.00 80.81 86 PHE A C 1
ATOM 638 O O . PHE A 1 86 ? -13.995 -16.350 10.602 1.00 80.81 86 PHE A O 1
ATOM 645 N N . ARG A 1 87 ? -12.092 -15.137 10.679 1.00 86.25 87 ARG A N 1
ATOM 646 C CA . ARG A 1 87 ? -12.025 -15.043 12.136 1.00 86.25 87 ARG A CA 1
ATOM 647 C C . ARG A 1 87 ? -11.930 -13.585 12.551 1.00 86.25 87 ARG A C 1
ATOM 649 O O . ARG A 1 87 ? -11.220 -12.794 11.940 1.00 86.25 87 ARG A O 1
ATOM 656 N N . VAL A 1 88 ? -12.621 -13.249 13.633 1.00 86.62 88 VAL A N 1
ATOM 657 C CA . VAL A 1 88 ? -12.480 -11.938 14.267 1.00 86.62 88 VAL A CA 1
ATOM 658 C C . VAL A 1 88 ? -11.048 -11.815 14.783 1.00 86.62 88 VAL A C 1
ATOM 660 O O . VAL A 1 88 ? -10.608 -12.622 15.603 1.00 86.62 88 VAL A O 1
ATOM 663 N N . ILE A 1 89 ? -10.324 -10.815 14.287 1.00 90.69 89 ILE A N 1
ATOM 664 C CA . ILE A 1 89 ? -9.007 -10.425 14.789 1.00 90.69 89 ILE A CA 1
ATOM 665 C C . ILE A 1 89 ? -9.189 -9.041 15.399 1.00 90.69 89 ILE A C 1
ATOM 667 O O . ILE A 1 89 ? -9.079 -8.033 14.705 1.00 90.69 89 ILE A O 1
ATOM 671 N N . GLU A 1 90 ? -9.503 -9.005 16.695 1.00 90.88 90 GLU A N 1
ATOM 672 C CA . GLU A 1 90 ? -9.905 -7.779 17.402 1.00 90.88 90 GLU A CA 1
ATOM 673 C C . GLU A 1 90 ? -8.874 -6.653 17.257 1.00 90.88 90 GLU A C 1
ATOM 675 O O . GLU A 1 90 ? -9.236 -5.495 17.079 1.00 90.88 90 GLU A O 1
ATOM 680 N N . ILE A 1 91 ? -7.580 -6.991 17.254 1.00 94.38 91 ILE A N 1
ATOM 681 C CA . ILE A 1 91 ? -6.513 -5.993 17.128 1.00 94.38 91 ILE A CA 1
ATOM 682 C C . ILE A 1 91 ? -6.503 -5.289 15.759 1.00 94.38 91 ILE A C 1
ATOM 684 O O . ILE A 1 91 ? -6.052 -4.154 15.667 1.00 94.38 91 ILE A O 1
ATOM 688 N N . LEU A 1 92 ? -7.043 -5.911 14.704 1.00 94.00 92 LEU A N 1
ATOM 689 C CA . LEU A 1 92 ? -7.200 -5.263 13.395 1.00 94.00 92 LEU A CA 1
ATOM 690 C C . LEU A 1 92 ? -8.429 -4.345 13.334 1.00 94.00 92 LEU A C 1
ATOM 692 O O . LEU A 1 92 ? -8.528 -3.523 12.426 1.00 94.00 92 LEU A O 1
ATOM 696 N N . GLU A 1 93 ? -9.355 -4.458 14.286 1.00 93.50 93 GLU A N 1
ATOM 697 C CA . GLU A 1 93 ? -10.509 -3.562 14.418 1.00 93.50 93 GLU A CA 1
ATOM 698 C C . GLU A 1 93 ? -10.184 -2.326 15.274 1.00 93.50 93 GLU A C 1
ATOM 700 O O . GLU A 1 93 ? -10.965 -1.374 15.317 1.00 93.50 93 GLU A O 1
ATOM 705 N N . ASP A 1 94 ? -9.024 -2.308 15.938 1.00 92.44 94 ASP A N 1
ATOM 706 C CA . ASP A 1 94 ? -8.542 -1.149 16.680 1.00 92.44 94 ASP A CA 1
ATOM 707 C C . ASP A 1 94 ? -8.106 -0.030 15.715 1.00 92.44 94 ASP A C 1
ATOM 709 O O . ASP A 1 94 ? -7.337 -0.237 14.774 1.00 92.44 94 ASP A O 1
ATOM 713 N N . LEU A 1 95 ? -8.611 1.179 15.954 1.00 91.88 95 LEU A N 1
ATOM 714 C CA . LEU A 1 95 ? -8.272 2.393 15.203 1.00 91.88 95 LEU A CA 1
ATOM 715 C C . LEU A 1 95 ? -7.197 3.234 15.910 1.00 91.88 95 LEU A C 1
ATOM 717 O O . LEU A 1 95 ? -6.821 4.289 15.411 1.00 91.88 95 LEU A O 1
ATOM 721 N N . GLY A 1 96 ? -6.717 2.800 17.075 1.00 90.31 96 GLY A N 1
ATOM 722 C CA . GLY A 1 96 ? -5.615 3.426 17.790 1.00 90.31 96 GLY A CA 1
ATOM 723 C C . GLY A 1 96 ? -4.231 2.910 17.368 1.00 90.31 96 GLY A C 1
ATOM 724 O O . GLY A 1 96 ? -4.114 2.035 16.506 1.00 90.31 96 GLY A O 1
ATOM 725 N N . PRO A 1 97 ? -3.167 3.386 18.045 1.00 93.69 97 PRO A N 1
ATOM 726 C CA . PRO A 1 97 ? -1.780 3.045 17.710 1.00 93.69 97 PRO A CA 1
ATOM 727 C C . PRO A 1 97 ? -1.450 1.547 17.768 1.00 93.69 97 PRO A C 1
ATOM 729 O O . PRO A 1 97 ? -0.555 1.074 17.069 1.00 93.69 97 PRO A O 1
ATOM 732 N N . ALA A 1 98 ? -2.142 0.784 18.620 1.00 94.00 98 ALA A N 1
ATOM 733 C CA . ALA A 1 98 ? -1.944 -0.661 18.700 1.00 94.00 98 ALA A CA 1
ATOM 734 C C . ALA A 1 98 ? -2.492 -1.367 17.449 1.00 94.00 98 ALA A C 1
ATOM 736 O O . ALA A 1 98 ? -1.836 -2.269 16.925 1.00 94.00 98 ALA A O 1
ATOM 737 N N . GLY A 1 99 ? -3.634 -0.901 16.939 1.00 93.75 99 GLY A N 1
ATOM 738 C CA . GLY A 1 99 ? -4.175 -1.316 15.653 1.00 93.75 99 GLY A CA 1
ATOM 739 C C . GLY A 1 99 ? -3.282 -0.930 14.478 1.00 93.75 99 GLY A C 1
ATOM 740 O O . GLY A 1 99 ? -3.043 -1.774 13.624 1.00 93.75 99 GLY A O 1
ATOM 741 N N . ASP A 1 100 ? -2.714 0.281 14.464 1.00 92.06 100 ASP A N 1
ATOM 742 C CA . ASP A 1 100 ? -1.778 0.713 13.406 1.00 92.06 100 ASP A CA 1
ATOM 743 C C . ASP A 1 100 ? -0.604 -0.261 13.289 1.00 92.06 100 ASP A C 1
ATOM 745 O O . ASP A 1 100 ? -0.350 -0.842 12.236 1.00 92.06 100 ASP A O 1
ATOM 749 N N . LYS A 1 101 ? 0.031 -0.549 14.430 1.00 92.38 101 LYS A N 1
ATOM 750 C CA . LYS A 1 101 ? 1.117 -1.525 14.501 1.00 92.38 101 LYS A CA 1
ATOM 751 C C . LYS A 1 101 ? 0.675 -2.913 14.030 1.00 92.38 101 LYS A C 1
ATOM 753 O O . LYS A 1 101 ? 1.457 -3.619 13.397 1.00 92.38 101 LYS A O 1
ATOM 758 N N . ALA A 1 102 ? -0.537 -3.345 14.370 1.00 92.94 102 ALA A N 1
ATOM 759 C CA . ALA A 1 102 ? -1.040 -4.651 13.963 1.00 92.94 102 ALA A CA 1
ATOM 760 C C . ALA A 1 102 ? -1.320 -4.721 12.458 1.00 92.94 102 ALA A C 1
ATOM 762 O O . ALA A 1 102 ? -0.980 -5.727 11.843 1.00 92.94 102 ALA A O 1
ATOM 763 N N . TRP A 1 103 ? -1.866 -3.664 11.854 1.00 92.19 103 TRP A N 1
ATOM 764 C CA . TRP A 1 103 ? -2.019 -3.56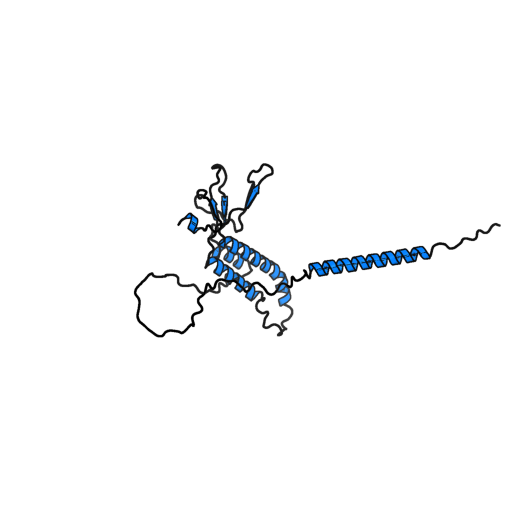9 10.403 1.00 92.19 103 TRP A CA 1
ATOM 765 C C . TRP A 1 103 ? -0.662 -3.671 9.703 1.00 92.19 103 TRP A C 1
ATOM 767 O O . TRP A 1 103 ? -0.511 -4.509 8.819 1.00 92.19 103 TRP A O 1
ATOM 777 N N . ASP A 1 104 ? 0.344 -2.930 10.170 1.00 87.75 104 ASP A N 1
ATOM 778 C CA . ASP A 1 104 ? 1.687 -2.944 9.577 1.00 87.75 104 ASP A CA 1
ATOM 779 C C . ASP A 1 104 ? 2.396 -4.298 9.708 1.00 87.75 104 ASP A C 1
ATOM 781 O O . ASP A 1 104 ? 3.129 -4.706 8.814 1.00 87.75 104 ASP A O 1
ATOM 785 N N . THR A 1 105 ? 2.200 -5.003 10.825 1.00 87.81 105 THR A N 1
ATOM 786 C CA . THR A 1 105 ? 2.975 -6.218 11.145 1.00 87.81 105 THR A CA 1
ATOM 787 C C . THR A 1 105 ? 2.271 -7.526 10.801 1.00 87.81 105 THR A C 1
ATOM 789 O O . THR A 1 105 ? 2.943 -8.522 10.548 1.00 87.81 105 THR A O 1
ATOM 792 N N . LEU A 1 106 ? 0.935 -7.562 10.822 1.00 89.19 106 LEU A N 1
ATOM 793 C CA . LEU A 1 106 ? 0.167 -8.781 10.546 1.00 89.19 106 LEU A CA 1
ATOM 794 C C . LEU A 1 106 ? -0.240 -8.893 9.077 1.00 89.19 106 LEU A C 1
ATOM 796 O O . LEU A 1 106 ? -0.409 -10.010 8.593 1.00 89.19 106 LEU A O 1
ATOM 800 N N . LEU A 1 107 ? -0.441 -7.762 8.389 1.00 88.69 107 LEU A N 1
ATOM 801 C CA . LEU A 1 107 ? -0.932 -7.750 7.008 1.00 88.69 107 LEU A CA 1
ATOM 802 C C . LEU A 1 107 ? 0.186 -7.616 5.979 1.00 88.69 107 LEU A C 1
ATOM 804 O O . LEU A 1 107 ? 0.022 -8.041 4.836 1.00 88.69 107 LEU A O 1
ATOM 808 N N . PHE A 1 108 ? 1.320 -7.048 6.383 1.00 83.69 108 PHE A N 1
ATOM 809 C CA . PHE A 1 108 ? 2.466 -6.857 5.513 1.00 83.69 108 PHE A CA 1
ATOM 810 C C . PHE A 1 108 ? 3.653 -7.679 6.014 1.00 83.69 108 PHE A C 1
ATOM 812 O O . PHE A 1 108 ? 3.911 -7.742 7.217 1.00 83.69 108 PHE A O 1
ATOM 819 N N . PRO A 1 109 ? 4.407 -8.317 5.107 1.00 77.50 109 PRO A N 1
ATOM 820 C CA . PRO A 1 109 ? 5.695 -8.882 5.467 1.00 77.50 109 PRO A CA 1
ATOM 821 C C . PRO A 1 109 ? 6.648 -7.756 5.894 1.00 77.50 109 PRO A C 1
ATOM 823 O O . PRO A 1 109 ? 6.617 -6.662 5.333 1.00 77.50 109 PRO A O 1
ATOM 826 N N . GLU A 1 110 ? 7.567 -8.051 6.819 1.00 70.38 110 GLU A N 1
ATOM 827 C CA . GLU A 1 110 ? 8.543 -7.086 7.368 1.00 70.38 110 GLU A CA 1
ATOM 828 C C . GLU A 1 110 ? 9.378 -6.348 6.307 1.00 70.38 110 GLU A C 1
ATOM 830 O O . GLU A 1 110 ? 9.972 -5.312 6.589 1.00 70.38 110 GLU A O 1
ATOM 835 N N . LYS A 1 111 ? 9.461 -6.906 5.096 1.00 65.88 111 LYS A N 1
ATOM 836 C CA . LYS A 1 111 ? 10.276 -6.410 3.979 1.00 65.88 111 LYS A CA 1
ATOM 837 C C . LYS A 1 111 ? 9.432 -5.985 2.776 1.00 65.88 111 LYS A C 1
ATOM 839 O O . LYS A 1 111 ? 9.976 -5.736 1.707 1.00 65.88 111 LYS A O 1
ATOM 844 N N . GLY A 1 112 ? 8.116 -5.865 2.959 1.00 65.69 112 GLY A N 1
ATOM 845 C CA . GLY A 1 112 ? 7.180 -5.376 1.949 1.00 65.69 112 GLY A CA 1
ATOM 846 C C . GLY A 1 112 ? 6.980 -6.315 0.768 1.00 65.69 112 GLY A C 1
ATOM 847 O O . GLY A 1 112 ? 7.257 -7.512 0.832 1.00 65.69 112 GLY A O 1
ATOM 848 N N . GLY A 1 113 ? 6.421 -5.750 -0.301 1.00 71.62 113 GLY A N 1
ATOM 849 C CA . GLY A 1 113 ? 5.648 -6.503 -1.281 1.00 71.62 113 GLY A CA 1
ATOM 850 C C . GLY A 1 113 ? 6.029 -6.327 -2.746 1.00 71.62 113 GLY A C 1
ATOM 851 O O . GLY A 1 113 ? 5.159 -6.470 -3.598 1.00 71.62 113 GLY A O 1
ATOM 852 N N . TYR A 1 114 ? 7.283 -5.987 -3.049 1.00 79.06 114 TYR A N 1
ATOM 853 C CA . TYR A 1 114 ? 7.720 -5.697 -4.422 1.00 79.06 114 TYR A CA 1
ATOM 854 C C . TYR A 1 114 ? 8.697 -6.725 -4.960 1.00 79.06 114 TYR A C 1
ATOM 856 O O . TYR A 1 114 ? 9.460 -7.354 -4.220 1.00 79.06 114 TYR A O 1
ATOM 864 N N . VAL A 1 115 ? 8.739 -6.797 -6.285 1.00 84.81 115 VAL A N 1
ATOM 865 C CA . VAL A 1 115 ? 9.825 -7.436 -7.024 1.00 84.81 115 VAL A CA 1
ATOM 866 C C . VAL A 1 115 ? 10.658 -6.360 -7.709 1.00 84.81 115 VAL A C 1
ATOM 868 O O . VAL A 1 115 ? 10.116 -5.415 -8.274 1.00 84.81 115 VAL A O 1
ATOM 871 N N . TYR A 1 116 ? 11.982 -6.470 -7.631 1.00 87.50 116 TYR A N 1
ATOM 872 C CA . TYR A 1 116 ? 12.876 -5.577 -8.364 1.00 87.50 116 TYR A CA 1
ATOM 873 C C . TYR A 1 116 ? 13.224 -6.188 -9.710 1.00 87.50 116 TYR A C 1
ATOM 875 O O . TYR A 1 116 ? 13.485 -7.386 -9.796 1.00 87.50 116 TYR A O 1
ATOM 883 N N . VAL A 1 117 ? 13.263 -5.359 -10.746 1.00 88.62 117 VAL A N 1
ATOM 884 C CA . VAL A 1 117 ? 13.524 -5.765 -12.126 1.00 88.62 117 VAL A CA 1
ATOM 885 C C . VAL A 1 117 ? 14.685 -4.950 -12.666 1.00 88.62 117 VAL A C 1
ATOM 887 O O . VAL A 1 117 ? 14.714 -3.727 -12.544 1.00 88.62 117 VAL A O 1
ATOM 890 N N . LYS A 1 118 ? 15.660 -5.615 -13.280 1.00 89.12 118 LYS A N 1
ATOM 891 C CA . LYS A 1 118 ? 16.799 -4.942 -13.899 1.00 89.12 118 LYS A CA 1
ATOM 892 C C . LYS A 1 118 ? 16.327 -3.989 -14.994 1.00 89.12 118 LYS A C 1
ATOM 894 O O . LYS A 1 118 ? 15.405 -4.260 -15.775 1.00 89.12 118 LYS A O 1
ATOM 899 N N . THR A 1 119 ? 16.980 -2.847 -15.059 1.00 84.19 119 THR A N 1
ATOM 900 C CA . THR A 1 119 ? 16.823 -1.879 -16.139 1.00 84.19 119 THR A CA 1
ATOM 901 C C . THR A 1 119 ? 17.682 -2.290 -17.334 1.00 84.19 119 THR A C 1
ATOM 903 O O . THR A 1 119 ? 18.594 -3.112 -17.224 1.00 84.19 119 THR A O 1
ATOM 906 N N . ASN A 1 120 ? 17.362 -1.751 -18.514 1.00 79.81 120 ASN A N 1
ATOM 907 C CA . ASN A 1 120 ? 18.177 -1.981 -19.716 1.00 79.81 120 ASN A CA 1
ATOM 908 C C . ASN A 1 120 ? 19.582 -1.375 -19.579 1.00 79.81 120 ASN A C 1
ATOM 910 O O . ASN A 1 120 ? 20.517 -1.816 -20.243 1.00 79.81 120 ASN A O 1
ATOM 914 N N . ASP A 1 121 ? 19.720 -0.365 -18.724 1.00 79.00 121 ASP A N 1
ATOM 915 C CA . ASP A 1 121 ? 20.996 0.208 -18.336 1.00 79.00 121 ASP A CA 1
ATOM 916 C C . ASP A 1 121 ? 21.482 -0.464 -17.050 1.00 79.00 121 ASP A C 1
ATOM 918 O O . ASP A 1 121 ? 20.993 -0.171 -15.966 1.00 79.00 121 ASP A O 1
ATOM 922 N N . SER A 1 122 ? 22.477 -1.345 -17.153 1.00 70.62 122 SER A N 1
ATOM 923 C CA . SER A 1 122 ? 23.020 -2.074 -15.998 1.00 70.62 122 SER A CA 1
ATOM 924 C C . SER A 1 122 ? 23.629 -1.173 -14.913 1.00 70.62 122 SER A C 1
ATOM 926 O O . SER A 1 122 ? 23.967 -1.677 -13.845 1.00 70.62 122 SER A O 1
ATOM 928 N N . SER A 1 123 ? 23.812 0.126 -15.183 1.00 72.50 123 SER A N 1
ATOM 929 C CA . SER A 1 123 ? 24.281 1.111 -14.205 1.00 72.50 123 SER A CA 1
ATOM 930 C C . SER A 1 123 ? 23.157 1.839 -13.457 1.00 72.50 123 SER A C 1
ATOM 932 O O . SER A 1 123 ? 23.442 2.524 -12.476 1.00 72.50 123 SER A O 1
ATOM 934 N N . ALA A 1 124 ? 21.900 1.684 -13.886 1.00 76.75 124 ALA A N 1
ATOM 935 C CA . ALA A 1 124 ? 20.737 2.299 -13.256 1.00 76.75 124 ALA A CA 1
ATOM 936 C C . ALA A 1 124 ? 20.124 1.403 -12.170 1.00 76.75 124 ALA A C 1
ATOM 938 O O . ALA A 1 124 ? 20.176 0.173 -12.246 1.00 76.75 124 ALA A O 1
ATOM 939 N N . ASP A 1 125 ? 19.488 2.035 -11.180 1.00 81.75 125 ASP A N 1
ATOM 940 C CA . ASP A 1 125 ? 18.805 1.324 -10.101 1.00 81.75 125 ASP A CA 1
ATOM 941 C C . ASP A 1 125 ? 17.682 0.417 -10.644 1.00 81.75 125 ASP A C 1
ATOM 943 O O . ASP A 1 125 ? 16.959 0.821 -11.565 1.00 81.75 125 ASP A O 1
ATOM 947 N N . PRO A 1 126 ? 17.497 -0.791 -10.077 1.00 86.19 126 PRO A N 1
ATOM 948 C CA . PRO A 1 126 ? 16.404 -1.681 -10.447 1.00 86.19 126 PRO A CA 1
ATOM 949 C C . PRO A 1 126 ? 15.022 -1.043 -10.270 1.00 86.19 126 PRO A C 1
ATOM 951 O O . PRO A 1 126 ? 14.746 -0.359 -9.284 1.00 86.19 126 PRO A O 1
ATOM 954 N N . GLU A 1 127 ? 14.119 -1.344 -11.198 1.00 87.69 127 GLU A N 1
ATOM 955 C CA . GLU A 1 127 ? 12.727 -0.903 -11.165 1.00 87.69 127 GLU A CA 1
ATOM 956 C C . GLU A 1 127 ? 11.925 -1.716 -10.138 1.00 87.69 127 GLU A C 1
ATOM 958 O O . GLU A 1 127 ? 11.898 -2.945 -10.238 1.00 87.69 127 GLU A O 1
ATOM 963 N N . PRO A 1 128 ? 11.241 -1.078 -9.174 1.00 87.50 128 PRO A N 1
ATOM 964 C CA . PRO A 1 128 ? 10.316 -1.770 -8.286 1.00 87.50 128 PRO A CA 1
ATOM 965 C C . PRO A 1 128 ? 8.979 -2.030 -8.994 1.00 87.50 128 PRO A C 1
ATOM 967 O O . PRO A 1 128 ? 8.398 -1.125 -9.582 1.00 87.50 128 PRO A O 1
ATOM 970 N N . TRP A 1 129 ? 8.471 -3.252 -8.902 1.00 89.69 129 TRP A N 1
ATOM 971 C CA . TRP A 1 129 ? 7.171 -3.670 -9.428 1.00 89.69 129 TRP A CA 1
ATOM 972 C C . TRP A 1 129 ? 6.266 -4.117 -8.287 1.00 89.69 129 TRP A C 1
ATOM 974 O O . TRP A 1 129 ? 6.697 -4.859 -7.399 1.00 89.69 129 TRP A O 1
ATOM 984 N N . GLY A 1 130 ? 5.026 -3.634 -8.300 1.00 88.69 130 GLY A N 1
ATOM 985 C CA . GLY A 1 130 ? 4.021 -3.902 -7.277 1.00 88.69 130 GLY A CA 1
ATOM 986 C C . GLY A 1 130 ? 3.354 -5.253 -7.470 1.00 88.69 130 GLY A C 1
ATOM 987 O O . GLY A 1 130 ? 3.308 -5.778 -8.580 1.00 88.69 130 GLY A O 1
ATOM 988 N N . VAL A 1 131 ? 2.814 -5.801 -6.384 1.00 89.31 131 VAL A N 1
ATOM 989 C CA . VAL A 1 131 ? 1.877 -6.928 -6.436 1.00 89.31 131 VAL A CA 1
ATOM 990 C C . VAL A 1 131 ? 0.503 -6.411 -6.029 1.00 89.31 131 VAL A C 1
ATOM 992 O O . VAL A 1 131 ? 0.370 -5.778 -4.976 1.00 89.31 131 VAL A O 1
ATOM 995 N N . ALA A 1 132 ? -0.510 -6.694 -6.846 1.00 91.56 132 ALA A N 1
ATOM 996 C CA . ALA A 1 132 ? -1.863 -6.151 -6.725 1.00 91.56 132 ALA A CA 1
ATOM 997 C C . ALA A 1 132 ? -2.484 -6.369 -5.334 1.00 91.56 132 ALA A C 1
ATOM 999 O O . ALA A 1 132 ? -3.127 -5.472 -4.790 1.00 91.56 132 ALA A O 1
ATOM 1000 N N . MET A 1 133 ? -2.225 -7.514 -4.692 1.00 90.88 133 MET A N 1
ATOM 1001 C CA . MET A 1 133 ? -2.631 -7.764 -3.304 1.00 90.88 133 MET A CA 1
ATOM 1002 C C . MET A 1 133 ? -2.172 -6.652 -2.340 1.00 90.88 133 MET A C 1
ATOM 1004 O O . MET A 1 133 ? -2.962 -6.173 -1.522 1.00 90.88 133 MET A O 1
ATOM 1008 N N . PHE A 1 134 ? -0.909 -6.216 -2.425 1.00 89.56 134 PHE A N 1
ATOM 1009 C CA . PHE A 1 134 ? -0.371 -5.175 -1.542 1.00 89.56 134 PHE A CA 1
ATOM 1010 C C . PHE A 1 134 ? -0.884 -3.781 -1.898 1.00 89.56 134 PHE A C 1
ATOM 1012 O O . PHE A 1 134 ? -1.077 -2.969 -0.992 1.00 89.56 134 PHE A O 1
ATOM 1019 N N . HIS A 1 135 ? -1.155 -3.512 -3.177 1.00 89.94 135 HIS A N 1
ATOM 1020 C CA . HIS A 1 135 ? -1.854 -2.296 -3.588 1.00 89.94 135 HIS A CA 1
ATOM 1021 C C . HIS A 1 135 ? -3.263 -2.258 -2.971 1.00 89.94 135 HIS A C 1
ATOM 1023 O O . HIS A 1 135 ? -3.627 -1.279 -2.317 1.00 89.94 135 HIS A O 1
ATOM 1029 N N . GLY A 1 136 ? -4.018 -3.360 -3.044 1.00 92.44 136 GLY A N 1
ATOM 1030 C CA . GLY A 1 136 ? -5.331 -3.484 -2.403 1.00 92.44 136 GLY A CA 1
ATOM 1031 C C . GLY A 1 136 ? -5.291 -3.215 -0.893 1.00 92.44 136 GLY A C 1
ATOM 1032 O O . GLY A 1 136 ? -6.111 -2.453 -0.375 1.00 92.44 136 GLY A O 1
ATOM 1033 N N . LEU A 1 137 ? -4.302 -3.774 -0.185 1.00 92.06 137 LEU A N 1
ATOM 1034 C CA . LEU A 1 137 ? -4.100 -3.513 1.245 1.00 92.06 137 LEU A CA 1
ATOM 1035 C C . LEU A 1 137 ? -3.716 -2.054 1.533 1.00 92.06 137 LEU A C 1
ATOM 1037 O O . LEU A 1 137 ? -4.222 -1.471 2.491 1.00 92.06 137 LEU A O 1
ATOM 1041 N N . HIS A 1 138 ? -2.864 -1.442 0.706 1.00 89.75 138 HIS A N 1
ATOM 1042 C CA . HIS A 1 138 ? -2.499 -0.030 0.832 1.00 89.75 138 HIS A CA 1
ATOM 1043 C C . HIS A 1 138 ? -3.723 0.884 0.689 1.00 89.75 138 HIS A C 1
ATOM 1045 O O . HIS A 1 138 ? -3.951 1.744 1.541 1.00 89.75 138 HIS A O 1
ATOM 1051 N N . CYS A 1 139 ? -4.567 0.656 -0.321 1.00 91.81 139 CYS A N 1
ATOM 1052 C CA . CYS A 1 139 ? -5.818 1.397 -0.483 1.00 91.81 139 CYS A CA 1
ATOM 1053 C C . CYS A 1 139 ? -6.752 1.215 0.718 1.00 91.81 139 CYS A C 1
ATOM 1055 O O . CYS A 1 139 ? -7.349 2.179 1.197 1.00 91.81 139 CYS A O 1
ATOM 1057 N N . LEU A 1 140 ? -6.866 -0.009 1.236 1.00 94.56 140 LEU A N 1
ATOM 1058 C CA . LEU A 1 140 ? -7.690 -0.289 2.407 1.00 94.56 140 LEU A CA 1
ATOM 1059 C C . LEU A 1 140 ? -7.173 0.433 3.662 1.00 94.56 140 LEU A C 1
ATOM 1061 O O . LEU A 1 140 ? -7.965 0.934 4.4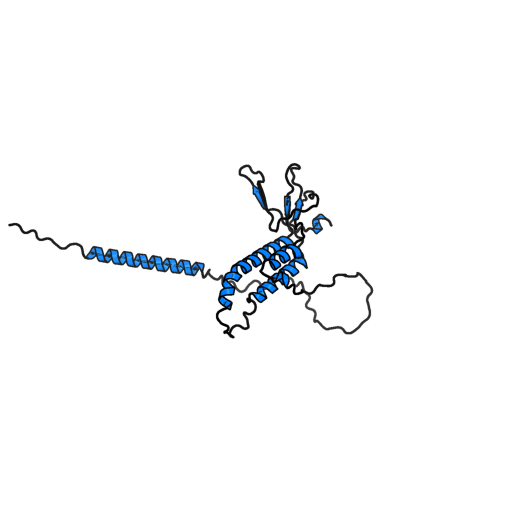58 1.00 94.56 140 LEU A O 1
ATOM 1065 N N . MET A 1 141 ? -5.853 0.547 3.813 1.00 91.38 141 MET A N 1
ATOM 1066 C CA . MET A 1 141 ? -5.232 1.314 4.889 1.00 91.38 141 MET A CA 1
ATOM 1067 C C . MET A 1 141 ? -5.503 2.820 4.754 1.00 91.38 141 MET A C 1
ATOM 1069 O O . MET A 1 141 ? -5.781 3.476 5.755 1.00 91.38 141 MET A O 1
ATOM 1073 N N . MET A 1 142 ? -5.520 3.360 3.530 1.00 91.00 142 MET A N 1
ATOM 1074 C CA . MET A 1 142 ? -5.944 4.745 3.286 1.00 91.00 142 MET A CA 1
ATOM 1075 C C . MET A 1 142 ? -7.403 4.968 3.710 1.00 91.00 142 MET A C 1
ATOM 1077 O O . MET A 1 142 ? -7.704 5.959 4.371 1.00 91.00 142 MET A O 1
ATOM 1081 N N . LEU A 1 143 ? -8.306 4.025 3.413 1.00 93.31 143 LEU A N 1
ATOM 1082 C CA . LEU A 1 143 ? -9.694 4.081 3.891 1.00 93.31 143 LEU A CA 1
ATOM 1083 C C . LEU A 1 143 ? -9.764 4.037 5.423 1.00 93.31 143 LEU A C 1
ATOM 1085 O O . LEU A 1 143 ? -10.482 4.834 6.029 1.00 93.31 143 LEU A O 1
ATOM 1089 N N . ARG A 1 144 ? -8.979 3.165 6.063 1.00 93.50 144 ARG A N 1
ATOM 1090 C CA . ARG A 1 144 ? -8.871 3.120 7.526 1.00 93.50 144 ARG A CA 1
ATOM 1091 C C . ARG A 1 144 ? -8.401 4.460 8.102 1.00 93.50 144 ARG A C 1
ATOM 1093 O O . ARG A 1 144 ? -9.002 4.923 9.068 1.00 93.50 144 ARG A O 1
ATOM 1100 N N . ALA A 1 145 ? -7.413 5.113 7.490 1.00 91.38 145 ALA A N 1
ATOM 1101 C CA . ALA A 1 145 ? -6.925 6.422 7.928 1.00 91.38 145 ALA A CA 1
ATOM 1102 C C . ALA A 1 145 ? -8.033 7.489 7.922 1.00 91.38 145 ALA A C 1
ATOM 1104 O O . ALA A 1 145 ? -8.196 8.211 8.906 1.00 91.38 145 ALA A O 1
ATOM 1105 N N . THR A 1 146 ? -8.888 7.512 6.891 1.00 90.56 146 THR A N 1
ATOM 1106 C CA . THR A 1 146 ? -10.039 8.438 6.865 1.00 90.56 146 THR A CA 1
ATOM 1107 C C . THR A 1 146 ? -11.015 8.210 8.026 1.00 90.56 146 THR A C 1
ATOM 1109 O O . THR A 1 146 ? -11.597 9.157 8.557 1.00 90.56 146 THR A O 1
ATOM 1112 N N . MET A 1 147 ? -11.173 6.962 8.480 1.00 88.31 147 MET A N 1
ATOM 1113 C CA . MET A 1 147 ? -12.000 6.653 9.649 1.00 88.31 147 MET A CA 1
ATOM 1114 C C . MET A 1 147 ? -11.352 7.106 10.953 1.00 88.31 147 MET A C 1
ATOM 1116 O O . MET A 1 147 ? -12.067 7.552 11.849 1.00 88.31 147 MET A O 1
ATOM 1120 N N . GLN A 1 148 ? -10.026 7.001 11.065 1.00 89.81 148 GLN A N 1
ATOM 1121 C CA . GLN A 1 148 ? -9.281 7.478 12.233 1.00 89.81 148 GLN A CA 1
ATOM 1122 C C . GLN A 1 148 ? -9.417 8.998 12.378 1.00 89.81 148 GLN A C 1
ATOM 1124 O O . GLN A 1 148 ? -9.692 9.489 13.472 1.00 89.81 148 GLN A O 1
ATOM 1129 N N . GLU A 1 149 ? -9.331 9.734 11.267 1.00 85.56 149 GLU A N 1
ATOM 1130 C CA . GLU A 1 149 ? -9.563 11.182 11.230 1.00 85.56 149 GLU A CA 1
ATOM 1131 C C . GLU A 1 149 ? -10.999 11.546 11.645 1.00 85.56 149 GLU A C 1
ATOM 1133 O O . GLU A 1 149 ? -11.214 12.456 12.450 1.00 85.56 149 GLU A O 1
ATOM 1138 N N . GLY A 1 150 ? -11.995 10.801 11.153 1.00 76.56 150 GLY A N 1
ATOM 1139 C CA . GLY A 1 150 ? -13.404 10.997 11.506 1.00 76.56 150 GLY A CA 1
ATOM 1140 C C . GLY A 1 150 ? -13.768 10.578 12.937 1.00 76.56 150 GLY A C 1
ATOM 1141 O O . GLY A 1 150 ? -14.807 10.979 13.460 1.00 76.56 150 GLY A O 1
ATOM 1142 N N . GLN A 1 151 ? -12.942 9.779 13.613 1.00 67.06 151 GLN A N 1
ATOM 1143 C CA . GLN A 1 151 ? -13.257 9.289 14.955 1.00 67.06 151 GLN A CA 1
ATOM 1144 C C . GLN A 1 151 ? -13.217 10.408 16.005 1.00 67.06 151 GLN A C 1
ATOM 1146 O O . GLN A 1 151 ? -14.036 10.406 16.925 1.00 67.06 151 GLN A O 1
ATOM 1151 N N . GLY A 1 152 ? -12.343 11.405 15.824 1.00 57.72 152 GLY A N 1
ATOM 1152 C CA . GLY A 1 152 ? -12.278 12.582 16.694 1.00 57.72 152 GLY A CA 1
ATOM 1153 C C . GLY A 1 152 ? -13.564 13.417 16.690 1.00 57.72 152 GLY A C 1
ATOM 1154 O O . GLY A 1 152 ? -13.921 13.986 17.715 1.00 57.72 152 GLY A O 1
ATOM 1155 N N . THR A 1 153 ? -14.302 13.438 15.575 1.00 53.84 153 THR A N 1
ATOM 1156 C CA . THR A 1 153 ? -15.565 14.189 15.441 1.00 53.84 153 THR A CA 1
ATOM 1157 C C . THR A 1 153 ? -16.791 13.369 15.853 1.00 53.84 153 THR A C 1
ATOM 1159 O O . THR A 1 153 ? -17.791 13.923 16.307 1.00 53.84 153 THR A O 1
ATOM 1162 N N . MET A 1 154 ? -16.725 12.037 15.747 1.00 50.34 154 MET A N 1
ATOM 1163 C CA . MET A 1 154 ? -17.814 11.133 16.141 1.00 50.34 154 MET A CA 1
ATOM 1164 C C . MET A 1 154 ? -17.842 10.824 17.644 1.00 50.34 154 MET A C 1
ATOM 1166 O O . MET A 1 154 ? -18.907 10.515 18.180 1.00 50.34 154 MET A O 1
ATOM 1170 N N . GLN A 1 155 ? -16.704 10.914 18.338 1.00 49.56 155 GLN A N 1
ATOM 1171 C CA . GLN A 1 155 ? -16.613 10.612 19.769 1.00 49.56 155 GLN A CA 1
ATOM 1172 C C . GLN A 1 155 ? -17.243 11.707 20.654 1.00 49.56 155 GLN A C 1
ATOM 1174 O O . GLN A 1 155 ? -17.812 11.382 21.692 1.00 49.56 155 GLN A O 1
ATOM 1179 N N . GLU A 1 156 ? -17.264 12.970 20.209 1.00 43.75 156 GLU A N 1
ATOM 1180 C CA . GLU A 1 156 ? -18.014 14.057 20.872 1.00 43.75 156 GLU A CA 1
ATOM 1181 C C . GLU A 1 156 ? -19.539 13.930 20.693 1.00 43.75 156 GLU A C 1
ATOM 1183 O O . GLU A 1 156 ? -20.309 14.388 21.535 1.00 43.75 156 GLU A O 1
ATOM 1188 N N . MET A 1 157 ? -20.004 13.254 19.637 1.00 46.72 157 MET A N 1
ATOM 1189 C CA . MET A 1 157 ? -21.436 13.045 19.378 1.00 46.72 157 MET A CA 1
ATOM 1190 C C . MET A 1 157 ? -22.042 11.877 20.171 1.00 46.72 157 MET A C 1
ATOM 1192 O O . MET A 1 157 ? -23.261 11.786 20.292 1.00 46.72 157 MET A O 1
ATOM 1196 N N . GLN A 1 158 ? -21.217 10.982 20.723 1.00 47.88 158 GLN A N 1
ATOM 1197 C CA . GLN A 1 158 ? -21.687 9.839 21.516 1.00 47.88 158 GLN A CA 1
ATOM 1198 C C . GLN A 1 158 ? -22.010 10.199 22.977 1.00 47.88 158 GLN A C 1
ATOM 1200 O O . GLN A 1 158 ? -22.742 9.455 23.628 1.00 47.88 158 GLN A O 1
ATOM 1205 N N . ASP A 1 159 ? -21.523 11.339 23.484 1.00 44.16 159 ASP A N 1
ATOM 1206 C CA . ASP A 1 159 ? -21.746 11.781 24.873 1.00 44.16 159 ASP A CA 1
ATOM 1207 C C . ASP A 1 159 ? -23.092 12.512 25.074 1.00 44.16 159 ASP A C 1
ATOM 1209 O O . ASP A 1 159 ? -23.553 12.739 26.195 1.00 44.16 159 ASP A O 1
ATOM 1213 N N . HIS A 1 160 ? -23.799 12.844 23.988 1.00 46.91 160 HIS A N 1
ATOM 1214 C CA . HIS A 1 160 ? -25.101 13.511 24.044 1.00 46.91 160 HIS A CA 1
ATOM 1215 C C . HIS A 1 160 ? -26.194 12.699 23.351 1.00 46.91 160 HIS A C 1
ATOM 1217 O O . HIS A 1 160 ? -26.649 13.010 22.257 1.00 46.91 160 HIS A O 1
ATOM 1223 N N . GLY A 1 161 ? -26.686 11.697 24.081 1.00 38.84 161 GLY A N 1
ATOM 1224 C CA . GLY A 1 161 ? -28.050 11.204 23.918 1.00 38.84 161 GLY A CA 1
ATOM 1225 C C . GLY A 1 161 ? -28.191 9.947 23.067 1.00 38.84 161 GLY A C 1
ATOM 1226 O O . GLY A 1 161 ? -28.396 9.995 21.859 1.00 38.84 161 GLY A O 1
ATOM 1227 N N . ARG A 1 162 ? -28.290 8.802 23.755 1.00 53.62 162 ARG A N 1
ATOM 1228 C CA . ARG A 1 162 ? -29.249 7.761 23.352 1.00 53.62 162 ARG A CA 1
ATOM 1229 C C . ARG A 1 162 ? -30.577 8.449 23.040 1.00 53.62 162 ARG A C 1
ATOM 1231 O O . ARG A 1 162 ? -31.058 9.168 23.904 1.00 53.62 162 ARG A O 1
ATOM 1238 N N . HIS A 1 163 ? -31.131 8.208 21.854 1.00 51.09 163 HIS A N 1
ATOM 1239 C CA . HIS A 1 163 ? -32.531 7.856 21.575 1.00 51.09 163 HIS A CA 1
ATOM 1240 C C . HIS A 1 163 ? -32.835 8.128 20.093 1.00 51.09 163 HIS A C 1
ATOM 1242 O O . HIS A 1 163 ? -33.226 9.236 19.753 1.00 51.09 163 HIS A O 1
ATOM 1248 N N . ASP A 1 164 ? -32.755 7.106 19.236 1.00 41.34 164 ASP A N 1
ATOM 1249 C CA . ASP A 1 164 ? -33.814 6.900 18.242 1.00 41.34 164 ASP A CA 1
ATOM 1250 C C . ASP A 1 164 ? -33.877 5.430 17.796 1.00 41.34 164 ASP A C 1
ATOM 1252 O O . ASP A 1 164 ? -32.864 4.795 17.514 1.00 41.34 164 ASP A O 1
ATOM 1256 N N . HIS A 1 165 ? -35.086 4.874 17.780 1.00 50.75 165 HIS A N 1
ATOM 1257 C CA . HIS A 1 165 ? -35.392 3.487 17.416 1.00 50.75 165 HIS A CA 1
ATOM 1258 C C . HIS A 1 165 ? -35.904 3.371 15.967 1.00 50.75 165 HIS A C 1
ATOM 1260 O O . HIS A 1 165 ? -36.510 2.361 15.609 1.00 50.75 165 HIS A O 1
ATOM 1266 N N . LEU A 1 166 ? -35.677 4.387 15.129 1.00 45.72 166 LEU A N 1
ATOM 1267 C CA . LEU A 1 166 ? -36.245 4.468 13.779 1.00 45.72 166 LEU A CA 1
ATOM 1268 C C . LEU A 1 166 ? -35.387 3.873 12.648 1.00 45.72 166 LEU A C 1
ATOM 1270 O O . LEU A 1 166 ? -35.850 3.842 11.512 1.00 45.72 166 LEU A O 1
ATOM 1274 N N . THR A 1 167 ? -34.188 3.339 12.906 1.00 45.50 167 THR A N 1
ATOM 1275 C CA . THR A 1 167 ? -33.286 2.869 11.831 1.00 45.50 167 THR A CA 1
ATOM 1276 C C . THR A 1 167 ? -32.654 1.505 12.120 1.00 45.50 167 THR A C 1
ATOM 1278 O O . THR A 1 167 ? -31.438 1.346 12.160 1.00 45.50 167 THR A O 1
ATOM 1281 N N . ARG A 1 168 ? -33.484 0.463 12.260 1.00 46.88 168 ARG A N 1
ATOM 1282 C CA . ARG A 1 168 ? -33.002 -0.935 12.323 1.00 46.88 168 ARG A CA 1
ATOM 1283 C C . ARG A 1 168 ? -32.238 -1.401 11.067 1.00 46.88 168 ARG A C 1
ATOM 1285 O O . ARG A 1 168 ? -31.554 -2.411 11.158 1.00 46.88 168 ARG A O 1
ATOM 1292 N N . ASP A 1 169 ? -32.302 -0.660 9.957 1.00 49.72 169 ASP A N 1
ATOM 1293 C CA . ASP A 1 169 ? -31.607 -0.981 8.697 1.00 49.72 169 ASP A CA 1
ATOM 1294 C C . ASP A 1 169 ? -30.304 -0.182 8.463 1.00 49.72 169 ASP A C 1
ATOM 1296 O O . ASP A 1 169 ? -29.621 -0.413 7.469 1.00 49.72 169 ASP A O 1
ATOM 1300 N N . LEU A 1 170 ? -29.912 0.730 9.368 1.00 55.28 170 LEU A N 1
ATOM 1301 C CA . LEU A 1 170 ? -28.661 1.512 9.260 1.00 55.28 170 LEU A CA 1
ATOM 1302 C C . LEU A 1 170 ? -27.583 1.103 10.280 1.00 55.28 170 LEU A C 1
ATOM 1304 O O . LEU A 1 170 ? -26.587 1.804 10.441 1.00 55.28 170 LEU A O 1
ATOM 1308 N N . ASP A 1 171 ? -27.736 -0.052 10.933 1.00 57.38 171 ASP A N 1
ATOM 1309 C CA . ASP A 1 171 ? -26.704 -0.648 11.804 1.00 57.38 171 ASP A CA 1
ATOM 1310 C C . ASP A 1 171 ? -25.435 -1.062 11.015 1.00 57.38 171 ASP A C 1
ATOM 1312 O O . ASP A 1 171 ? -24.344 -1.197 11.570 1.00 57.38 171 ASP A O 1
ATOM 1316 N N . VAL A 1 172 ? -25.557 -1.165 9.682 1.00 59.44 172 VAL A N 1
ATOM 1317 C CA . VAL A 1 172 ? -24.465 -1.435 8.725 1.00 59.44 172 VAL A CA 1
ATOM 1318 C C . VAL A 1 172 ? -23.418 -0.313 8.696 1.00 59.44 172 VAL A C 1
ATOM 1320 O O . VAL A 1 172 ? -22.256 -0.562 8.396 1.00 59.44 172 VAL A O 1
ATOM 1323 N N . LEU A 1 173 ? -23.792 0.928 9.020 1.00 66.38 173 LEU A N 1
ATOM 1324 C CA . LEU A 1 173 ? -22.871 2.073 8.998 1.00 66.38 173 LEU A CA 1
ATOM 1325 C C . LEU A 1 173 ? -22.374 2.470 10.392 1.00 66.38 173 LEU A C 1
ATOM 1327 O O . LEU A 1 173 ? -21.763 3.528 10.546 1.00 66.38 173 LEU A O 1
ATOM 1331 N N . SER A 1 174 ? -22.616 1.650 11.423 1.00 77.88 174 SER A N 1
ATOM 1332 C CA . SER A 1 174 ? -22.037 1.929 12.735 1.00 77.88 174 SER A CA 1
ATOM 1333 C C . SER A 1 174 ? -20.500 1.897 12.647 1.00 77.88 174 SER A C 1
ATOM 1335 O O . SER A 1 174 ? -19.939 1.038 11.957 1.00 77.88 174 SER A O 1
ATOM 1337 N N . PRO A 1 175 ? -19.776 2.788 13.355 1.00 78.19 175 PRO A N 1
ATOM 1338 C CA . PRO A 1 175 ? -18.313 2.767 13.364 1.00 78.19 175 PRO A CA 1
ATOM 1339 C C . PRO A 1 175 ? -17.746 1.407 13.779 1.00 78.19 175 PRO A C 1
ATOM 1341 O O . PRO A 1 175 ? -16.686 1.013 13.310 1.00 78.19 175 PRO A O 1
ATOM 1344 N N . THR A 1 176 ? -18.455 0.675 14.640 1.00 83.12 176 THR A N 1
ATOM 1345 C CA . THR A 1 176 ? -18.103 -0.693 15.035 1.00 83.12 176 THR A CA 1
ATOM 1346 C C . THR A 1 176 ? -18.207 -1.665 13.860 1.00 83.12 176 THR A C 1
ATOM 1348 O O . THR A 1 176 ? -17.264 -2.412 13.615 1.00 83.12 176 THR A O 1
ATOM 1351 N N . HIS A 1 177 ? -19.307 -1.634 13.098 1.00 87.06 177 HIS A N 1
ATOM 1352 C CA . HIS A 1 177 ? -19.472 -2.506 11.934 1.00 87.06 177 HIS A CA 1
ATOM 1353 C C . HIS A 1 177 ? -18.413 -2.221 10.868 1.00 87.06 177 HIS A C 1
ATOM 1355 O O . HIS A 1 177 ? -17.806 -3.146 10.339 1.00 87.06 177 HIS A O 1
ATOM 1361 N N . LEU A 1 178 ? -18.115 -0.945 10.612 1.00 88.88 178 LEU A N 1
ATOM 1362 C CA . LEU A 1 178 ? -17.136 -0.565 9.599 1.00 88.88 178 LEU A CA 1
ATOM 1363 C C . LEU A 1 178 ? -15.709 -1.029 9.948 1.00 88.88 178 LEU A C 1
ATOM 1365 O O . LEU A 1 178 ? -14.993 -1.500 9.065 1.00 88.88 178 LEU A O 1
ATOM 1369 N N . LYS A 1 179 ? -15.308 -0.971 11.228 1.00 90.44 179 LYS A N 1
ATOM 1370 C CA . LYS A 1 179 ? -14.019 -1.523 11.698 1.00 90.44 179 LYS A CA 1
ATOM 1371 C C . LYS A 1 179 ? -13.925 -3.026 11.439 1.00 90.44 179 LYS A C 1
ATOM 1373 O O . LYS A 1 179 ? -12.931 -3.502 10.892 1.00 90.44 179 LYS A O 1
ATOM 1378 N N . HIS A 1 180 ? -14.986 -3.753 11.776 1.00 90.50 180 HIS A N 1
ATOM 1379 C CA . HIS A 1 180 ? -15.087 -5.184 11.525 1.00 90.50 180 HIS A CA 1
ATOM 1380 C C . HIS A 1 180 ? -15.030 -5.516 10.025 1.00 90.50 180 HIS A C 1
ATOM 1382 O O . HIS A 1 180 ? -14.280 -6.400 9.609 1.00 90.50 180 HIS A O 1
ATOM 1388 N N . CYS A 1 181 ? -15.757 -4.763 9.193 1.00 91.25 181 CYS A N 1
ATOM 1389 C CA . CYS A 1 181 ? -15.729 -4.904 7.737 1.00 91.25 181 CYS A CA 1
ATOM 1390 C C . CYS A 1 181 ? -14.334 -4.664 7.154 1.00 91.25 181 CYS A C 1
ATOM 1392 O O . CYS A 1 181 ? -13.898 -5.430 6.298 1.00 91.25 181 CYS A O 1
ATOM 1394 N N . LEU A 1 182 ? -13.613 -3.638 7.614 1.00 94.19 182 LEU A N 1
ATOM 1395 C CA . LEU A 1 182 ? -12.238 -3.395 7.173 1.00 94.19 182 LEU A CA 1
ATOM 1396 C C . LEU A 1 182 ? -11.318 -4.572 7.513 1.00 94.19 182 LEU A C 1
ATOM 1398 O O . LEU A 1 182 ? -10.583 -5.034 6.642 1.00 94.19 182 LEU A O 1
ATOM 1402 N N . SER A 1 183 ? -11.392 -5.094 8.742 1.00 93.88 183 SER A N 1
ATOM 1403 C CA . SER A 1 183 ? -10.634 -6.287 9.152 1.00 93.88 183 SER A CA 1
ATOM 1404 C C . SER A 1 183 ? -10.979 -7.503 8.281 1.00 93.88 183 SER A C 1
ATOM 1406 O O . SER A 1 183 ? -10.087 -8.225 7.832 1.00 93.88 183 SER A O 1
ATOM 1408 N N . TYR A 1 184 ? -12.261 -7.698 7.961 1.00 92.56 184 TYR A N 1
ATOM 1409 C CA . TYR A 1 184 ? -12.722 -8.750 7.054 1.00 92.56 184 TYR A CA 1
ATOM 1410 C C . TYR A 1 184 ? -12.145 -8.622 5.641 1.00 92.56 184 TYR A C 1
ATOM 1412 O O . TYR A 1 184 ? -11.648 -9.607 5.088 1.00 92.56 184 TYR A O 1
ATOM 1420 N N . ILE A 1 185 ? -12.178 -7.424 5.055 1.00 94.81 185 ILE A N 1
ATOM 1421 C CA . ILE A 1 185 ? -11.647 -7.188 3.706 1.00 94.81 185 ILE A CA 1
ATOM 1422 C C . ILE A 1 185 ? -10.128 -7.387 3.696 1.00 94.81 185 ILE A C 1
ATOM 1424 O O . ILE A 1 185 ? -9.620 -8.050 2.797 1.00 94.81 185 ILE A O 1
ATOM 1428 N N . ALA A 1 186 ? -9.412 -6.902 4.714 1.00 94.31 186 ALA A N 1
ATOM 1429 C CA . ALA A 1 186 ? -7.967 -7.095 4.840 1.00 94.31 186 ALA A CA 1
ATOM 1430 C C . ALA A 1 186 ? -7.591 -8.585 4.863 1.00 94.31 186 ALA A C 1
ATOM 1432 O O . ALA A 1 186 ? -6.737 -9.033 4.098 1.00 94.31 186 ALA A O 1
ATOM 1433 N N . GLN A 1 187 ? -8.283 -9.374 5.691 1.00 92.06 187 GLN A N 1
ATOM 1434 C CA . GLN A 1 187 ? -8.088 -10.824 5.748 1.00 92.06 187 GLN A CA 1
ATOM 1435 C C . GLN A 1 187 ? -8.442 -11.506 4.421 1.00 92.06 187 GLN A C 1
ATOM 1437 O O . GLN A 1 187 ? -7.758 -12.441 4.012 1.00 92.06 187 GLN A O 1
ATOM 1442 N N . SER A 1 188 ? -9.484 -11.034 3.733 1.00 91.62 188 SER A N 1
ATOM 1443 C CA . SER A 1 188 ? -9.899 -11.574 2.433 1.00 91.62 188 SER A CA 1
ATOM 1444 C C . SER A 1 188 ? -8.857 -11.314 1.346 1.00 91.62 188 SER A C 1
ATOM 1446 O O . SER A 1 188 ? -8.560 -12.223 0.576 1.00 91.62 188 SER A O 1
ATOM 1448 N N . LEU A 1 189 ? -8.262 -10.115 1.319 1.00 92.06 189 LEU A N 1
ATOM 1449 C CA . LEU A 1 189 ? -7.193 -9.758 0.383 1.00 92.06 189 LEU A CA 1
ATOM 1450 C C . LEU A 1 189 ? -5.960 -10.647 0.561 1.00 92.06 189 LEU A C 1
ATOM 1452 O O . LEU A 1 189 ? -5.376 -11.063 -0.428 1.00 92.06 189 LEU A O 1
ATOM 1456 N N . ILE A 1 190 ? -5.588 -10.980 1.798 1.00 88.81 190 ILE A N 1
ATOM 1457 C CA . ILE A 1 190 ? -4.444 -11.868 2.064 1.00 88.81 190 ILE A CA 1
ATOM 1458 C C . ILE A 1 190 ? -4.788 -13.334 1.775 1.00 88.81 190 ILE A C 1
ATOM 1460 O O . ILE A 1 190 ? -3.946 -14.086 1.292 1.00 88.81 190 ILE A O 1
ATOM 1464 N N . CYS A 1 191 ? -6.019 -13.758 2.069 1.00 88.12 191 CYS A N 1
ATOM 1465 C CA . CYS A 1 191 ? -6.467 -15.135 1.854 1.00 88.12 191 CYS A CA 1
ATOM 1466 C C . CYS A 1 191 ? -6.596 -15.479 0.361 1.00 88.12 191 CYS A C 1
ATOM 1468 O O . CYS A 1 191 ? -6.191 -16.557 -0.066 1.00 88.12 191 CYS A O 1
ATOM 1470 N N . ALA A 1 192 ? -7.134 -14.553 -0.434 1.00 90.00 192 ALA A N 1
ATOM 1471 C CA . ALA A 1 192 ? -7.284 -14.671 -1.882 1.00 90.00 192 ALA A CA 1
ATOM 1472 C C . ALA A 1 192 ? -6.349 -13.681 -2.592 1.00 90.00 192 ALA A C 1
ATOM 1474 O O . ALA A 1 192 ? -6.796 -12.832 -3.363 1.00 90.00 192 ALA A O 1
ATOM 1475 N N . ALA A 1 193 ? -5.057 -13.777 -2.274 1.00 89.00 193 ALA A N 1
ATOM 1476 C CA . ALA A 1 193 ? -4.024 -12.869 -2.752 1.00 89.00 193 ALA A CA 1
ATOM 1477 C C . ALA A 1 193 ? -3.994 -12.769 -4.284 1.00 89.00 193 ALA A C 1
ATOM 1479 O O . ALA A 1 193 ? -3.682 -13.739 -4.975 1.00 89.00 193 ALA A O 1
ATOM 1480 N N . ASP A 1 194 ? -4.272 -11.575 -4.811 1.00 91.88 194 ASP A N 1
ATOM 1481 C CA . ASP A 1 194 ? -4.062 -11.272 -6.224 1.00 91.88 194 ASP A CA 1
ATOM 1482 C C . ASP A 1 194 ? -2.565 -11.061 -6.486 1.00 91.88 194 ASP A C 1
ATOM 1484 O O . ASP A 1 194 ? -1.978 -10.037 -6.126 1.00 91.88 194 ASP A O 1
ATOM 1488 N N . GLY A 1 195 ? -1.943 -12.068 -7.096 1.00 90.81 195 GLY A N 1
ATOM 1489 C CA . GLY A 1 195 ? -0.529 -12.064 -7.451 1.00 90.81 195 GLY A CA 1
ATOM 1490 C C . GLY A 1 195 ? -0.187 -11.254 -8.703 1.00 90.81 195 GLY A C 1
ATOM 1491 O O . GLY A 1 195 ? 0.963 -11.317 -9.129 1.00 90.81 195 GLY A O 1
ATOM 1492 N N . THR A 1 196 ? -1.138 -10.550 -9.327 1.00 93.12 196 THR A N 1
ATOM 1493 C CA . THR A 1 196 ? -0.895 -9.753 -10.540 1.00 93.12 196 THR A CA 1
ATOM 1494 C C . THR A 1 196 ? 0.187 -8.700 -10.302 1.00 93.12 196 THR A C 1
ATOM 1496 O O . THR A 1 196 ? 0.219 -8.045 -9.260 1.00 93.12 196 THR A O 1
ATOM 1499 N N . LEU A 1 197 ? 1.084 -8.547 -11.273 1.00 91.62 197 LEU A N 1
ATOM 1500 C CA . LEU A 1 197 ? 2.189 -7.597 -11.237 1.00 91.62 197 LEU A CA 1
ATOM 1501 C C . LEU A 1 197 ? 1.772 -6.243 -11.809 1.00 91.62 197 LEU A C 1
ATOM 1503 O O . LEU A 1 197 ? 1.169 -6.156 -12.882 1.00 91.62 197 LEU A O 1
ATOM 1507 N N . GLU A 1 198 ? 2.164 -5.182 -11.115 1.00 90.56 198 GLU A N 1
ATOM 1508 C CA . GLU A 1 198 ? 1.877 -3.800 -11.483 1.00 90.56 198 GLU A CA 1
ATOM 1509 C C . GLU A 1 198 ? 3.184 -3.039 -11.768 1.00 90.56 198 GLU A C 1
ATOM 1511 O O . GLU A 1 198 ? 4.079 -3.010 -10.914 1.00 90.56 198 GLU A O 1
ATOM 1516 N N . PRO A 1 199 ? 3.337 -2.432 -12.960 1.00 90.00 199 PRO A N 1
ATOM 1517 C CA . PRO A 1 199 ? 4.542 -1.686 -13.303 1.00 90.00 199 PRO A CA 1
ATOM 1518 C C . PRO A 1 199 ? 4.657 -0.393 -12.479 1.00 90.00 199 PRO A C 1
ATOM 1520 O O . PRO A 1 199 ? 3.637 0.190 -12.103 1.00 90.00 199 PRO A O 1
ATOM 1523 N N . PRO A 1 200 ? 5.880 0.113 -12.239 1.00 88.69 200 PRO A N 1
ATOM 1524 C CA . PRO A 1 200 ? 6.064 1.388 -11.561 1.00 88.69 200 PRO A CA 1
ATOM 1525 C C . PRO A 1 200 ? 5.558 2.562 -12.401 1.00 88.69 200 PRO A C 1
ATOM 1527 O O . PRO A 1 200 ? 5.715 2.609 -13.623 1.00 88.69 200 PRO A O 1
ATOM 1530 N N . HIS A 1 201 ? 5.076 3.591 -11.712 1.00 87.19 201 HIS A N 1
ATOM 1531 C CA . HIS A 1 201 ? 4.948 4.935 -12.258 1.00 87.19 201 HIS A CA 1
ATOM 1532 C C . HIS A 1 201 ? 6.325 5.592 -12.311 1.00 87.19 201 HIS A C 1
ATOM 1534 O O . HIS A 1 201 ? 7.028 5.686 -11.298 1.00 87.19 201 HIS A O 1
ATOM 1540 N N . ILE A 1 202 ? 6.707 6.068 -13.494 1.00 88.12 202 ILE A N 1
ATOM 1541 C CA . ILE A 1 202 ? 8.028 6.645 -13.745 1.00 88.12 202 ILE A CA 1
ATOM 1542 C C . ILE A 1 202 ? 7.895 8.161 -13.878 1.00 88.12 202 ILE A C 1
ATOM 1544 O O . ILE A 1 202 ? 7.178 8.659 -14.747 1.00 88.12 202 ILE A O 1
ATOM 1548 N N . ALA A 1 203 ? 8.594 8.899 -13.018 1.00 85.94 203 ALA A N 1
ATOM 1549 C CA . ALA A 1 203 ? 8.734 10.344 -13.137 1.00 85.94 203 ALA A CA 1
ATOM 1550 C C . ALA A 1 203 ? 10.031 10.680 -13.880 1.00 85.94 203 ALA A C 1
ATOM 1552 O O . ALA A 1 203 ? 11.097 10.181 -13.509 1.00 85.94 203 ALA A O 1
ATOM 1553 N N . TYR A 1 204 ? 9.939 11.549 -14.887 1.00 88.00 204 TYR A N 1
ATOM 1554 C CA . TYR A 1 204 ? 11.068 11.990 -15.708 1.00 88.00 204 TYR A CA 1
ATOM 1555 C C . TYR A 1 204 ? 11.393 13.470 -15.474 1.00 88.00 204 TYR A C 1
ATOM 1557 O O . TYR A 1 204 ? 10.499 14.250 -15.144 1.00 88.00 204 TYR A O 1
ATOM 1565 N N . ASP A 1 205 ? 12.659 13.851 -15.653 1.00 88.19 205 ASP A N 1
ATOM 1566 C CA . ASP A 1 205 ? 13.087 15.250 -15.730 1.00 88.19 205 ASP A CA 1
ATOM 1567 C C . ASP A 1 205 ? 12.831 15.842 -17.124 1.00 88.19 205 ASP A C 1
ATOM 1569 O O . ASP A 1 205 ? 12.476 15.137 -18.071 1.00 88.19 205 ASP A O 1
ATOM 1573 N N . ASP A 1 206 ? 13.045 17.152 -17.263 1.00 90.94 206 ASP A N 1
ATOM 1574 C CA . ASP A 1 206 ? 12.885 17.866 -18.538 1.00 90.94 206 ASP A CA 1
ATOM 1575 C C . ASP A 1 206 ? 13.827 17.349 -19.647 1.00 90.94 206 ASP A C 1
ATOM 1577 O O . ASP A 1 206 ? 13.602 17.611 -20.829 1.00 90.94 206 ASP A O 1
ATOM 1581 N N . ASN A 1 207 ? 14.877 16.605 -19.282 1.00 87.88 207 ASN A N 1
ATOM 1582 C CA . ASN A 1 207 ? 15.845 16.000 -20.197 1.00 87.88 207 ASN A CA 1
ATOM 1583 C C . ASN A 1 207 ? 15.518 14.528 -20.522 1.00 87.88 207 ASN A C 1
ATOM 1585 O O . ASN A 1 207 ? 16.237 13.909 -21.306 1.00 87.88 207 ASN A O 1
ATOM 1589 N N . GLY A 1 208 ? 14.451 13.965 -19.945 1.00 83.56 208 GLY A N 1
ATOM 1590 C CA . GLY A 1 208 ? 14.034 12.575 -20.128 1.00 83.56 208 GLY A CA 1
ATOM 1591 C C . GLY A 1 208 ? 14.734 11.552 -19.224 1.00 83.56 208 GLY A C 1
ATOM 1592 O O . GLY A 1 208 ? 14.568 10.352 -19.444 1.00 83.56 208 GLY A O 1
ATOM 1593 N N . HIS A 1 209 ? 15.495 11.973 -18.212 1.00 82.44 209 HIS A N 1
ATOM 1594 C CA . HIS A 1 209 ? 16.074 11.069 -17.214 1.00 82.44 209 HIS A CA 1
ATOM 1595 C C . HIS A 1 209 ? 15.048 10.686 -16.154 1.00 82.44 209 HIS A C 1
ATOM 1597 O O . HIS A 1 209 ? 14.236 11.507 -15.735 1.00 82.44 209 HIS A O 1
ATOM 1603 N N . VAL A 1 210 ? 15.115 9.446 -15.670 1.00 81.50 210 VAL A N 1
ATOM 1604 C CA . VAL A 1 210 ? 14.269 8.991 -14.563 1.00 81.50 210 VAL A CA 1
ATOM 1605 C C . VAL A 1 210 ? 14.690 9.689 -13.270 1.00 81.50 210 VAL A C 1
ATOM 1607 O O . VAL A 1 210 ? 15.824 9.553 -12.823 1.00 81.50 210 VAL A O 1
ATOM 1610 N N . ILE A 1 211 ? 13.756 10.410 -12.652 1.00 83.19 211 ILE A N 1
ATOM 1611 C CA . ILE A 1 211 ? 13.935 11.035 -11.336 1.00 83.19 211 ILE A CA 1
ATOM 1612 C C . ILE A 1 211 ? 13.558 10.050 -10.232 1.00 83.19 211 ILE A C 1
ATOM 1614 O O . ILE A 1 211 ? 14.208 9.994 -9.189 1.00 83.19 211 ILE A O 1
ATOM 1618 N N . LYS A 1 212 ? 12.446 9.329 -10.418 1.00 83.50 212 LYS A N 1
ATOM 1619 C CA . LYS A 1 212 ? 11.848 8.518 -9.358 1.00 83.50 212 LYS A CA 1
ATOM 1620 C C . LYS A 1 212 ? 10.930 7.437 -9.915 1.00 83.50 212 LYS A C 1
ATOM 1622 O O . LYS A 1 212 ? 10.096 7.713 -10.777 1.00 83.50 212 LYS A O 1
ATOM 1627 N N . TYR A 1 213 ? 11.017 6.253 -9.317 1.00 83.44 213 TYR A N 1
ATOM 1628 C CA . TYR A 1 213 ? 9.988 5.223 -9.404 1.00 83.44 213 TYR A CA 1
ATOM 1629 C C . TYR A 1 213 ? 9.012 5.359 -8.237 1.00 83.44 213 TYR A C 1
ATOM 1631 O O . TYR A 1 213 ? 9.419 5.508 -7.082 1.00 83.44 213 TYR A O 1
ATOM 1639 N N . THR A 1 214 ? 7.720 5.314 -8.539 1.00 82.50 214 THR A N 1
ATOM 1640 C CA . THR A 1 214 ? 6.651 5.209 -7.542 1.00 82.50 214 THR A CA 1
ATOM 1641 C C . THR A 1 214 ? 5.848 3.959 -7.846 1.00 82.50 214 THR A C 1
ATOM 1643 O O . THR A 1 214 ? 5.574 3.679 -9.006 1.00 82.50 214 THR A O 1
ATOM 1646 N N . VAL A 1 215 ? 5.475 3.207 -6.821 1.00 82.88 215 VAL A N 1
ATOM 1647 C CA . VAL A 1 215 ? 4.601 2.048 -6.980 1.00 82.88 215 VAL A CA 1
ATOM 1648 C C . VAL A 1 215 ? 3.413 2.226 -6.059 1.00 82.88 215 VAL A C 1
ATOM 1650 O O . VAL A 1 215 ? 3.572 2.730 -4.946 1.00 82.88 215 VAL A O 1
ATOM 1653 N N . ASP A 1 216 ? 2.246 1.807 -6.522 1.00 71.69 216 ASP A N 1
ATOM 1654 C CA . ASP A 1 216 ? 1.018 1.882 -5.752 1.00 71.69 216 ASP A CA 1
ATOM 1655 C C . ASP A 1 216 ? 1.055 0.791 -4.660 1.00 71.69 216 ASP A C 1
ATOM 1657 O O . ASP A 1 216 ? 0.867 -0.396 -4.909 1.00 71.69 216 ASP A O 1
ATOM 1661 N N . GLY A 1 217 ? 1.455 1.166 -3.439 1.00 67.56 217 GLY A N 1
ATOM 1662 C CA . GLY A 1 217 ? 1.655 0.244 -2.313 1.00 67.56 217 GLY A CA 1
ATOM 1663 C C . GLY A 1 217 ? 2.589 0.790 -1.222 1.00 67.56 217 GLY A C 1
ATOM 1664 O O . GLY A 1 217 ? 3.138 1.886 -1.341 1.00 67.56 217 GLY A O 1
ATOM 1665 N N . MET A 1 218 ? 2.822 0.005 -0.162 1.00 62.06 218 MET A N 1
ATOM 1666 C CA . MET A 1 218 ? 3.798 0.338 0.890 1.00 62.06 218 MET A CA 1
ATOM 1667 C C . MET A 1 218 ? 5.211 -0.173 0.601 1.00 62.06 218 MET A C 1
ATOM 1669 O O . MET A 1 218 ? 5.458 -1.370 0.721 1.00 62.06 218 MET A O 1
ATOM 1673 N N . VAL A 1 219 ? 6.137 0.754 0.321 1.00 54.62 219 VAL A N 1
ATOM 1674 C CA . VAL A 1 219 ? 7.552 0.514 -0.024 1.00 54.62 219 VAL A CA 1
ATOM 1675 C C . VAL A 1 219 ? 8.367 0.008 1.168 1.00 54.62 219 VAL A C 1
ATOM 1677 O O . VAL A 1 219 ? 8.768 0.788 2.026 1.00 54.62 219 VAL A O 1
ATOM 1680 N N . LEU A 1 220 ? 8.699 -1.283 1.167 1.00 51.88 220 LEU A N 1
ATOM 1681 C CA . LEU A 1 220 ? 9.845 -1.819 1.905 1.00 51.88 220 LEU A CA 1
ATOM 1682 C C . LEU A 1 220 ? 10.718 -2.616 0.922 1.00 51.88 220 LEU A C 1
ATOM 1684 O O . LEU A 1 220 ? 10.222 -3.189 -0.051 1.00 51.88 220 LEU A O 1
ATOM 1688 N N . GLN A 1 221 ? 12.032 -2.552 1.125 1.00 53.09 221 GLN A N 1
ATOM 1689 C CA . GLN A 1 221 ? 13.037 -3.052 0.191 1.00 53.09 221 GLN A CA 1
ATOM 1690 C C . GLN A 1 221 ? 13.149 -4.584 0.274 1.00 53.09 221 GLN A C 1
ATOM 1692 O O . GLN A 1 221 ? 13.475 -5.136 1.323 1.00 53.09 221 GLN A O 1
ATOM 1697 N N . SER A 1 222 ? 12.904 -5.267 -0.846 1.00 54.09 222 SER A N 1
ATOM 1698 C CA . SER A 1 222 ? 13.141 -6.708 -1.007 1.00 54.09 222 SER A CA 1
ATOM 1699 C C . SER A 1 222 ? 14.636 -7.059 -0.933 1.00 54.09 222 SER A C 1
ATOM 1701 O O . SER A 1 222 ? 15.479 -6.342 -1.467 1.00 54.09 222 SER A O 1
ATOM 1703 N N . GLU A 1 223 ? 14.958 -8.190 -0.295 1.00 55.50 223 GLU A N 1
ATOM 1704 C CA . GLU A 1 223 ? 16.318 -8.758 -0.189 1.00 55.50 223 GLU A CA 1
ATOM 1705 C C . GLU A 1 223 ? 16.715 -9.648 -1.374 1.00 55.50 223 GLU A C 1
ATOM 1707 O O . GLU A 1 223 ? 17.835 -10.159 -1.415 1.00 55.50 223 GLU A O 1
ATOM 1712 N N . LYS A 1 224 ? 15.800 -9.904 -2.314 1.00 63.03 224 LYS A N 1
ATOM 1713 C CA . LYS A 1 224 ? 16.110 -10.745 -3.472 1.00 63.03 224 LYS A CA 1
ATOM 1714 C C . LYS A 1 224 ? 16.861 -9.949 -4.534 1.00 63.03 224 LYS A C 1
ATOM 1716 O O . LYS A 1 224 ? 16.553 -8.786 -4.783 1.00 63.03 224 LYS A O 1
ATOM 1721 N N . GLU A 1 225 ? 17.801 -10.629 -5.188 1.00 75.19 225 GLU A N 1
ATOM 1722 C CA . GLU A 1 225 ? 18.459 -10.130 -6.394 1.00 75.19 225 GLU A CA 1
ATOM 1723 C C . GLU A 1 225 ? 17.413 -9.677 -7.427 1.00 75.19 225 GLU A C 1
ATOM 1725 O O . GLU A 1 225 ? 16.410 -10.378 -7.622 1.00 75.19 225 GLU A O 1
ATOM 1730 N N . PRO A 1 226 ? 17.630 -8.533 -8.100 1.00 84.25 226 PRO A N 1
ATOM 1731 C CA . PRO A 1 226 ? 16.735 -8.063 -9.142 1.00 84.25 226 PRO A CA 1
ATOM 1732 C C . PRO A 1 226 ? 16.553 -9.105 -10.247 1.00 84.25 226 PRO A C 1
ATOM 1734 O O . PRO A 1 226 ? 17.518 -9.695 -10.741 1.00 84.25 226 PRO A O 1
ATOM 1737 N N . LEU A 1 227 ? 15.308 -9.295 -10.664 1.00 87.75 227 LEU A N 1
ATOM 1738 C CA . LEU A 1 227 ? 14.934 -10.174 -11.760 1.00 87.75 227 LEU A CA 1
ATOM 1739 C C . LEU A 1 227 ? 15.425 -9.611 -13.089 1.00 87.75 227 LEU A C 1
ATOM 1741 O O . LEU A 1 227 ? 15.469 -8.395 -13.288 1.00 87.75 227 LEU A O 1
ATOM 1745 N N . ASP A 1 228 ? 15.761 -10.493 -14.024 1.00 88.69 228 ASP A N 1
ATOM 1746 C CA . ASP A 1 228 ? 16.000 -10.067 -15.397 1.00 88.69 228 ASP A CA 1
ATOM 1747 C C . ASP A 1 228 ? 14.708 -9.510 -16.002 1.00 88.69 228 ASP A C 1
ATOM 1749 O O . ASP A 1 228 ? 13.600 -9.964 -15.703 1.00 88.69 228 ASP A O 1
ATOM 1753 N N . ARG A 1 229 ? 14.847 -8.494 -16.855 1.00 88.00 229 ARG A N 1
ATOM 1754 C CA . ARG A 1 229 ? 13.699 -7.904 -17.539 1.00 88.00 229 ARG A CA 1
ATOM 1755 C C . ARG A 1 229 ? 13.053 -8.935 -18.461 1.00 88.00 229 ARG A C 1
ATOM 1757 O O . ARG A 1 229 ? 13.748 -9.605 -19.221 1.00 88.00 229 ARG A O 1
ATOM 1764 N N . TRP A 1 230 ? 11.724 -9.002 -18.438 1.00 88.75 230 TRP A N 1
ATOM 1765 C CA . TRP A 1 230 ? 10.936 -9.859 -19.322 1.00 88.75 230 TRP A CA 1
ATOM 1766 C C . TRP A 1 230 ? 9.942 -9.045 -20.160 1.00 88.75 230 TRP A C 1
ATOM 1768 O O . TRP A 1 230 ? 9.663 -7.874 -19.881 1.00 88.75 230 TRP A O 1
ATOM 1778 N N . GLU A 1 231 ? 9.407 -9.669 -21.212 1.00 89.50 231 GLU A N 1
ATOM 1779 C CA . GLU A 1 231 ? 8.328 -9.105 -22.032 1.00 89.50 231 GLU A CA 1
ATOM 1780 C C . GLU A 1 231 ? 6.988 -9.208 -21.297 1.00 89.50 231 GLU A C 1
ATOM 1782 O O . GLU A 1 231 ? 6.177 -10.096 -21.571 1.00 89.50 231 GLU A O 1
ATOM 1787 N N . HIS A 1 232 ? 6.781 -8.308 -20.336 1.00 88.56 232 HIS A N 1
ATOM 1788 C CA . HIS A 1 232 ? 5.589 -8.332 -19.501 1.00 88.56 232 HIS A CA 1
ATOM 1789 C C . HIS A 1 232 ? 4.297 -8.121 -20.295 1.00 88.56 232 HIS A C 1
ATOM 1791 O O . HIS A 1 232 ? 4.234 -7.343 -21.255 1.00 88.56 232 HIS A O 1
ATOM 1797 N N . LYS A 1 233 ? 3.234 -8.793 -19.860 1.00 90.81 233 LYS A N 1
ATOM 1798 C CA . LYS A 1 233 ? 1.883 -8.667 -20.407 1.00 90.81 233 LYS A CA 1
ATOM 1799 C C . LYS A 1 233 ? 0.901 -8.316 -19.301 1.00 90.81 233 LYS A C 1
ATOM 1801 O O . LYS A 1 233 ? 1.121 -8.549 -18.117 1.00 90.81 233 LYS A O 1
ATOM 1806 N N . ARG A 1 234 ? -0.228 -7.730 -19.702 1.00 89.12 234 ARG A N 1
ATOM 1807 C CA . ARG A 1 234 ? -1.327 -7.467 -18.770 1.00 89.12 234 ARG A CA 1
ATOM 1808 C C . ARG A 1 234 ? -1.821 -8.794 -18.192 1.00 89.12 234 ARG A C 1
ATOM 1810 O O . ARG A 1 234 ? -2.228 -9.664 -18.960 1.00 89.12 234 ARG A O 1
ATOM 1817 N N . GLY A 1 235 ? -1.861 -8.877 -16.866 1.00 89.81 235 GLY A N 1
ATOM 1818 C CA . GLY A 1 235 ? -2.275 -10.078 -16.144 1.00 89.81 235 GLY A CA 1
ATOM 1819 C C . GLY A 1 235 ? -1.131 -11.039 -15.828 1.00 89.81 235 GLY A C 1
ATOM 1820 O O . GLY A 1 235 ? -1.409 -12.107 -15.295 1.00 89.81 235 GLY A O 1
ATOM 1821 N N . ASP A 1 236 ? 0.123 -10.682 -16.130 1.00 92.81 236 ASP A N 1
ATOM 1822 C CA . ASP A 1 236 ? 1.269 -11.406 -15.581 1.00 92.81 236 ASP A CA 1
ATOM 1823 C C . ASP A 1 236 ? 1.205 -11.371 -14.053 1.00 92.81 236 ASP A C 1
ATOM 1825 O O . ASP A 1 236 ? 0.938 -10.330 -13.448 1.00 92.81 236 ASP A O 1
ATOM 1829 N N . THR A 1 237 ? 1.457 -12.516 -13.436 1.00 91.75 237 THR A N 1
ATOM 1830 C CA . THR A 1 237 ? 1.444 -12.689 -11.984 1.00 91.75 237 THR A CA 1
ATOM 1831 C C . THR A 1 237 ? 2.836 -13.012 -11.462 1.00 91.75 237 THR A C 1
ATOM 1833 O O . THR A 1 237 ? 3.746 -13.345 -12.219 1.00 91.75 237 THR A O 1
ATOM 1836 N N . ILE A 1 238 ? 2.990 -12.979 -10.145 1.00 87.62 238 ILE A N 1
ATOM 1837 C CA . ILE A 1 238 ? 4.147 -13.514 -9.430 1.00 87.62 238 ILE A CA 1
ATOM 1838 C C . ILE A 1 238 ? 4.507 -14.939 -9.896 1.00 87.62 238 ILE A C 1
ATOM 1840 O O . ILE A 1 238 ? 5.680 -15.210 -10.152 1.00 87.62 238 ILE A O 1
ATOM 1844 N N . ASP A 1 239 ? 3.523 -15.818 -10.095 1.00 86.94 239 ASP A N 1
ATOM 1845 C CA . ASP A 1 239 ? 3.759 -17.186 -10.589 1.00 86.94 239 ASP A CA 1
ATOM 1846 C C . ASP A 1 239 ? 4.317 -17.187 -12.022 1.00 86.94 239 ASP A C 1
ATOM 1848 O O . ASP A 1 239 ? 5.139 -18.020 -12.390 1.00 86.94 239 ASP A O 1
ATOM 1852 N N . SER A 1 240 ? 3.975 -16.179 -12.830 1.00 86.44 240 SER A N 1
ATOM 1853 C CA . SER A 1 240 ? 4.514 -16.038 -14.192 1.00 86.44 240 SER A CA 1
ATOM 1854 C C . SER A 1 240 ? 6.033 -15.808 -14.213 1.00 86.44 240 SER A C 1
ATOM 1856 O O . SER A 1 240 ? 6.670 -16.042 -15.240 1.00 86.44 240 SER A O 1
ATOM 1858 N N . LEU A 1 241 ? 6.625 -15.367 -13.095 1.00 82.81 241 LEU A N 1
ATOM 1859 C CA . LEU A 1 241 ? 8.067 -15.130 -12.962 1.00 82.81 241 LEU A CA 1
ATOM 1860 C C . LEU A 1 241 ? 8.850 -16.398 -12.604 1.00 82.81 241 LEU A C 1
ATOM 1862 O O . LEU A 1 241 ? 10.043 -16.481 -12.905 1.00 82.81 241 LEU A O 1
ATOM 1866 N N . TRP A 1 242 ? 8.210 -17.361 -11.933 1.00 75.00 242 TRP A N 1
ATOM 1867 C CA . TRP A 1 242 ? 8.895 -18.489 -11.290 1.00 75.00 242 TRP A CA 1
ATOM 1868 C C . TRP A 1 242 ? 8.362 -19.879 -11.670 1.00 75.00 242 TRP A C 1
ATOM 1870 O O . TRP A 1 242 ? 9.056 -20.858 -11.390 1.00 75.00 242 TRP A O 1
ATOM 1880 N N . GLY A 1 243 ? 7.229 -19.968 -12.375 1.00 56.12 243 GLY A N 1
ATOM 1881 C CA . GLY A 1 243 ? 6.589 -21.224 -12.791 1.00 56.12 243 GLY A CA 1
ATOM 1882 C C . GLY A 1 243 ? 5.666 -21.785 -11.722 1.00 56.12 243 GLY A C 1
ATOM 1883 O O . GLY A 1 243 ? 5.671 -23.028 -11.573 1.00 56.12 243 GLY A O 1
#

InterPro domains:
  IPR021765 Mycotoxin biosynthesis protein UstYa-like [PF11807] (117-202)
  IPR021765 Mycotoxin biosynthesis protein UstYa-like [PTHR33365] (88-218)

pLDDT: mean 72.34, std 20.16, range [33.69, 94.81]

Sequence (243 aa):
MVNFVRSPASSASCTWHLLLVSIGAILIVVTTIDIYLRVLSPPGESNSIAMAKTMPKLFPSGPHSIPHHGEPDDHSQSDNTVGSVFRVIEILEDLGPAGDKAWDTLLFPEKGGYVYVKTNDSSADPEPWGVAMFHGLHCLMMLRATMQEGQGTMQEMQDHGRHDHLTRDLDVLSPTHLKHCLSYIAQSLICAADGTLEPPHIAYDDNGHVIKYTVDGMVLQSEKEPLDRWEHKRGDTIDSLWG

Organism: Rasamsonia emersonii (strain ATCC 16479 / CBS 393.64 / IMI 116815) (NCBI:txid1408163)

Radius of gyration: 32.41 Å; chains: 1; bounding box: 60×138×47 Å